Protein AF-A0A8J5BZ68-F1 (afdb_monomer)

Solvent-accessible surface area (backbone atoms only — not comparable to full-atom values): 19228 Å² total; per-residue (Å²): 109,72,68,60,50,54,52,47,53,54,49,51,57,51,48,53,57,45,50,54,50,43,52,52,36,46,51,52,24,53,50,28,48,55,51,28,55,50,43,50,50,53,49,50,51,54,51,52,52,49,53,53,51,51,54,53,48,54,53,50,53,51,54,50,50,54,52,50,51,50,53,52,52,51,52,55,51,49,54,56,47,53,54,50,51,54,50,51,52,53,50,51,51,52,51,53,52,53,50,51,53,50,52,53,52,49,54,53,51,53,50,53,51,52,54,52,51,51,53,50,52,55,50,51,52,50,52,51,54,51,53,51,51,51,50,52,51,50,51,51,61,71,68,45,64,53,69,62,50,49,53,50,49,51,50,50,52,47,54,49,52,66,68,71,63,67,101,72,90,77,63,71,68,58,58,52,50,50,53,51,49,52,51,48,53,55,50,47,55,53,48,53,52,52,52,53,54,49,54,56,54,62,74,66,70,77,80,90,84,85,88,82,92,83,89,87,79,93,79,88,84,92,65,94,78,58,59,71,63,52,54,52,52,52,52,47,53,50,49,53,52,50,50,52,52,51,51,54,52,52,52,50,53,52,51,53,54,52,52,52,51,53,52,53,50,50,54,49,54,55,50,50,53,51,51,50,54,52,50,53,50,50,52,54,52,50,54,53,52,53,53,49,52,53,51,49,53,51,53,50,53,54,51,51,53,51,51,54,54,44,51,52,51,32,51,54,29,48,54,48,23,56,50,30,49,52,53,38,52,53,49,48,52,50,46,53,52,50,50,55,51,52,56,50,56,52,56,66,70,78,107

pLDDT: mean 80.6, std 19.82, range [29.2, 97.94]

Radius of gyration: 71.2 Å; Cα contacts (8 Å, |Δi|>4): 54; chains: 1; bounding box: 168×41×178 Å

Structure (mmCIF, N/CA/C/O backbone):
data_AF-A0A8J5BZ68-F1
#
_entry.id   AF-A0A8J5BZ68-F1
#
loop_
_atom_site.group_PDB
_atom_site.id
_atom_site.type_symbol
_atom_site.label_atom_id
_atom_site.label_alt_id
_atom_site.label_comp_id
_atom_site.label_asym_id
_atom_site.label_entity_id
_atom_site.label_seq_id
_atom_site.pdbx_PDB_ins_code
_atom_site.Cartn_x
_atom_site.Cartn_y
_atom_site.Cartn_z
_atom_site.occupancy
_atom_site.B_iso_or_equiv
_atom_site.auth_seq_id
_atom_site.auth_comp_id
_atom_site.auth_asym_id
_atom_site.auth_atom_id
_atom_site.pdbx_PDB_model_num
ATOM 1 N N . MET A 1 1 ? -52.886 -17.267 83.230 1.00 74.31 1 MET A N 1
ATOM 2 C CA . MET A 1 1 ? -53.414 -17.791 81.949 1.00 74.31 1 MET A CA 1
ATOM 3 C C . MET A 1 1 ? -53.802 -16.680 80.973 1.00 74.31 1 MET A C 1
ATOM 5 O O . MET A 1 1 ? -53.172 -16.612 79.931 1.00 74.31 1 MET A O 1
ATOM 9 N N . ALA A 1 2 ? -54.740 -15.773 81.288 1.00 80.69 2 ALA A N 1
ATOM 10 C CA . ALA A 1 2 ? -55.171 -14.717 80.348 1.00 80.69 2 ALA A CA 1
ATOM 11 C C . ALA A 1 2 ? -54.030 -13.810 79.822 1.00 80.69 2 ALA A C 1
ATOM 13 O O . ALA A 1 2 ? -53.951 -13.557 78.625 1.00 80.69 2 ALA A O 1
ATOM 14 N N . GLU A 1 3 ? -53.093 -13.396 80.683 1.00 82.62 3 GLU A N 1
ATOM 15 C CA . GLU A 1 3 ? -51.934 -12.573 80.281 1.00 82.62 3 GLU A CA 1
ATOM 16 C C . GLU A 1 3 ? -50.950 -13.313 79.357 1.00 82.62 3 GLU A C 1
ATOM 18 O O . GLU A 1 3 ? -50.384 -12.725 78.437 1.00 82.62 3 GLU A O 1
ATOM 23 N N . GLN A 1 4 ? -50.757 -14.620 79.566 1.00 81.50 4 GLN A N 1
ATOM 24 C CA . GLN A 1 4 ? -49.895 -15.450 78.716 1.00 81.50 4 GLN A CA 1
ATOM 25 C C . GLN A 1 4 ? -50.523 -15.693 77.338 1.00 81.50 4 GLN A C 1
ATOM 27 O O . GLN A 1 4 ? -49.801 -15.727 76.343 1.00 81.50 4 GLN A O 1
ATOM 32 N N . VAL A 1 5 ? -51.855 -15.801 77.275 1.00 85.25 5 VAL A N 1
ATOM 33 C CA . VAL A 1 5 ? -52.613 -15.884 76.018 1.00 85.25 5 VAL A CA 1
ATOM 34 C C . VAL A 1 5 ? -52.501 -14.573 75.235 1.00 85.25 5 VAL A C 1
ATOM 36 O O . VAL A 1 5 ? -52.077 -14.605 74.084 1.00 85.25 5 VAL A O 1
ATOM 39 N N . GLN A 1 6 ? -52.736 -13.416 75.867 1.00 87.00 6 GLN A N 1
ATOM 40 C CA . GLN A 1 6 ? -52.554 -12.108 75.214 1.00 87.00 6 GLN A CA 1
ATOM 41 C C . GLN A 1 6 ? -51.108 -11.869 74.752 1.00 87.00 6 GLN A C 1
ATOM 43 O O . GLN A 1 6 ? -50.872 -11.329 73.671 1.00 87.00 6 GLN A O 1
ATOM 48 N N . SER A 1 7 ? -50.116 -12.294 75.544 1.00 88.38 7 SER A N 1
ATOM 49 C CA . SER A 1 7 ? -48.703 -12.215 75.156 1.00 88.38 7 SER A CA 1
ATOM 50 C C . SER A 1 7 ? -48.398 -13.069 73.921 1.00 88.38 7 SER A C 1
ATOM 52 O O . SER A 1 7 ? -47.668 -12.627 73.029 1.00 88.38 7 SER A O 1
ATOM 54 N N . LEU A 1 8 ? -48.970 -14.274 73.839 1.00 88.44 8 LEU A N 1
ATOM 55 C CA . LEU A 1 8 ? -48.839 -15.134 72.667 1.00 88.44 8 LEU A CA 1
ATOM 56 C C . LEU A 1 8 ? -49.502 -14.553 71.425 1.00 88.44 8 LEU A C 1
ATOM 58 O O . LEU A 1 8 ? -48.872 -14.550 70.371 1.00 88.44 8 LEU A O 1
ATOM 62 N N . GLU A 1 9 ? -50.731 -14.055 71.541 1.00 89.25 9 GLU A N 1
ATOM 63 C CA . GLU A 1 9 ? -51.464 -13.431 70.434 1.00 89.25 9 GLU A CA 1
ATOM 64 C C . GLU A 1 9 ? -50.681 -12.248 69.851 1.00 89.25 9 GLU A C 1
ATOM 66 O O . GLU A 1 9 ? -50.485 -12.162 68.638 1.00 89.25 9 GLU A O 1
ATOM 71 N N . LEU A 1 10 ? -50.126 -11.390 70.716 1.00 90.88 10 LEU A N 1
ATOM 72 C CA . LEU A 1 10 ? -49.291 -10.265 70.297 1.00 90.88 10 LEU A CA 1
ATOM 73 C C . LEU A 1 10 ? -48.021 -10.726 69.557 1.00 90.88 10 LEU A C 1
ATOM 75 O O . LEU A 1 10 ? -47.643 -10.134 68.542 1.00 90.88 10 LEU A O 1
ATOM 79 N N . LYS A 1 11 ? -47.347 -11.781 70.039 1.00 91.25 11 LYS A N 1
ATOM 80 C CA . LYS A 1 11 ? -46.144 -12.318 69.378 1.00 91.25 11 LYS A CA 1
ATOM 81 C C . LYS A 1 11 ? -46.456 -13.041 68.072 1.00 91.25 11 LYS A C 1
ATOM 83 O O . LYS A 1 11 ? -45.656 -12.933 67.147 1.00 91.25 11 LYS A O 1
ATOM 88 N N . LEU A 1 12 ? -47.593 -13.730 67.973 1.00 89.00 12 LEU A N 1
ATOM 89 C CA . LEU A 1 12 ? -48.064 -14.356 66.735 1.00 89.00 12 LEU A CA 1
ATOM 90 C C . LEU A 1 12 ? -48.334 -13.302 65.655 1.00 89.00 12 LEU A C 1
ATOM 92 O O . LEU A 1 12 ? -47.779 -13.409 64.564 1.00 89.00 12 LEU A O 1
ATOM 96 N N . ALA A 1 13 ? -49.055 -12.228 65.986 1.00 89.62 13 ALA A N 1
ATOM 97 C CA . ALA A 1 13 ? -49.262 -11.102 65.070 1.00 89.62 13 ALA A CA 1
ATOM 98 C C . ALA A 1 13 ? -47.931 -10.431 64.662 1.00 89.62 13 ALA A C 1
ATOM 100 O O . ALA A 1 13 ? -47.723 -10.044 63.509 1.00 89.62 13 ALA A O 1
ATOM 101 N N . GLY A 1 14 ? -46.985 -10.321 65.602 1.00 89.94 14 GLY A N 1
ATOM 102 C CA . GLY A 1 14 ? -45.625 -9.857 65.321 1.00 89.94 14 GLY A CA 1
ATOM 103 C C . GLY A 1 14 ? -44.852 -10.766 64.355 1.00 89.94 14 GLY A C 1
ATOM 104 O O . GLY A 1 14 ? -44.138 -10.255 63.488 1.00 89.94 14 GLY A O 1
ATOM 105 N N . ALA A 1 15 ? -45.017 -12.085 64.477 1.00 89.25 15 ALA A N 1
ATOM 106 C CA . ALA A 1 15 ? -44.375 -13.082 63.626 1.00 89.25 15 ALA A CA 1
ATOM 107 C C . ALA A 1 15 ? -44.951 -13.101 62.205 1.00 89.25 15 ALA A C 1
ATOM 109 O O . ALA A 1 15 ? -44.184 -13.204 61.250 1.00 89.25 15 ALA A O 1
ATOM 110 N N . GLU A 1 16 ? -46.265 -12.924 62.042 1.00 90.75 16 GLU A N 1
ATOM 111 C CA . GLU A 1 16 ? -46.898 -12.759 60.725 1.00 90.75 16 GLU A CA 1
ATOM 112 C C . GLU A 1 16 ? -46.325 -11.542 59.988 1.00 90.75 16 GLU A C 1
ATOM 114 O O . GLU A 1 16 ? -45.851 -11.656 58.857 1.00 90.75 16 GLU A O 1
ATOM 119 N N . LYS A 1 17 ? -46.223 -10.399 60.678 1.00 92.62 17 LYS A N 1
ATOM 120 C CA . LYS A 1 17 ? -45.623 -9.179 60.119 1.00 92.62 17 LYS A CA 1
ATOM 121 C C . LYS A 1 17 ? -44.150 -9.362 59.739 1.00 92.62 17 LYS A C 1
ATOM 123 O O . LYS A 1 17 ? -43.686 -8.780 58.757 1.00 92.62 17 LYS A O 1
ATOM 128 N N . LEU A 1 18 ? -43.383 -10.117 60.528 1.00 91.31 18 LEU A N 1
ATOM 129 C CA . LEU A 1 18 ? -41.988 -10.428 60.207 1.00 91.31 18 LEU A CA 1
ATOM 130 C C . LEU A 1 18 ? -41.871 -11.389 59.025 1.00 91.31 18 LEU A C 1
ATOM 132 O O . LEU A 1 18 ? -40.992 -11.193 58.193 1.00 91.31 18 LEU A O 1
ATOM 136 N N . ASN A 1 19 ? -42.773 -12.360 58.906 1.00 91.19 19 ASN A N 1
ATOM 137 C CA . ASN A 1 19 ? -42.841 -13.267 57.765 1.00 91.19 19 ASN A CA 1
ATOM 138 C C . ASN A 1 19 ? -43.145 -12.519 56.457 1.00 91.19 19 ASN A C 1
ATOM 140 O O . ASN A 1 19 ? -42.497 -12.769 55.443 1.00 91.19 19 ASN A O 1
ATOM 144 N N . ASP A 1 20 ? -44.062 -11.550 56.480 1.00 92.88 20 ASP A N 1
ATOM 145 C CA . ASP A 1 20 ? -44.349 -10.714 55.309 1.00 92.88 20 ASP A CA 1
ATOM 146 C C . ASP A 1 20 ? -43.138 -9.865 54.902 1.00 92.88 20 ASP A C 1
ATOM 148 O O . ASP A 1 20 ? -42.792 -9.798 53.721 1.00 92.88 20 ASP A O 1
ATOM 152 N N . LYS A 1 21 ? -42.416 -9.292 55.875 1.00 93.88 21 LYS A N 1
ATOM 153 C CA . LYS A 1 21 ? -41.135 -8.615 55.610 1.00 93.88 21 LYS A CA 1
ATOM 154 C C . LYS A 1 21 ? -40.096 -9.563 55.015 1.00 93.88 21 LYS A C 1
ATOM 156 O O . LYS A 1 21 ? -39.381 -9.173 54.098 1.00 93.88 21 LYS A O 1
ATOM 161 N N . LEU A 1 22 ? -40.013 -10.792 55.521 1.00 93.12 22 LEU A N 1
ATOM 162 C CA . LEU A 1 22 ? -39.071 -11.805 55.049 1.00 93.12 22 LEU A CA 1
ATOM 163 C C . LEU A 1 22 ? -39.362 -12.168 53.586 1.00 93.12 22 LEU A C 1
ATOM 165 O O . LEU A 1 22 ? -38.436 -12.216 52.782 1.00 93.12 22 LEU A O 1
ATOM 169 N N . LYS A 1 23 ? -40.640 -12.308 53.206 1.00 93.50 23 LYS A N 1
ATOM 170 C CA . LYS A 1 23 ? -41.055 -12.505 51.806 1.00 93.50 23 LYS A CA 1
ATOM 171 C C . LYS A 1 23 ? -40.661 -11.333 50.907 1.00 93.50 23 LYS A C 1
ATOM 173 O O . LYS A 1 23 ? -40.126 -11.564 49.827 1.00 93.50 23 LYS A O 1
ATOM 178 N N . ILE A 1 24 ? -40.898 -10.094 51.344 1.00 93.94 24 ILE A N 1
ATOM 179 C CA . ILE A 1 24 ? -40.541 -8.893 50.569 1.00 93.94 24 ILE A CA 1
ATOM 180 C C . ILE A 1 24 ? -39.029 -8.849 50.326 1.00 93.94 24 ILE A C 1
ATOM 182 O O . ILE A 1 24 ? -38.596 -8.798 49.179 1.00 93.94 24 ILE A O 1
ATOM 186 N N . VAL A 1 25 ? -38.227 -8.956 51.389 1.00 93.06 25 VAL A N 1
ATOM 187 C CA . VAL A 1 25 ? -36.761 -8.885 51.285 1.00 93.06 25 VAL A CA 1
ATOM 188 C C . VAL A 1 25 ? -36.191 -10.080 50.508 1.00 93.06 25 VAL A C 1
ATOM 190 O O . VAL A 1 25 ? -35.241 -9.919 49.748 1.00 93.06 25 VAL A O 1
ATOM 193 N N . SER A 1 26 ? -36.789 -11.270 50.634 1.00 93.75 26 SER A N 1
ATOM 194 C CA . SER A 1 26 ? -36.420 -12.440 49.827 1.00 93.75 26 SER A CA 1
ATOM 195 C C . SER A 1 26 ? -36.657 -12.202 48.336 1.00 93.75 26 SER A C 1
ATOM 197 O O . SER A 1 26 ? -35.809 -12.557 47.522 1.00 93.75 26 SER A O 1
ATOM 199 N N . ASN A 1 27 ? -37.794 -11.610 47.966 1.00 94.00 27 ASN A N 1
ATOM 200 C CA . ASN A 1 27 ? -38.101 -11.307 46.569 1.00 94.00 27 ASN A CA 1
ATOM 201 C C . ASN A 1 27 ? -37.170 -10.221 46.014 1.00 94.00 27 ASN A C 1
ATOM 203 O O . ASN A 1 27 ? -36.688 -10.360 44.893 1.00 94.00 27 ASN A O 1
ATOM 207 N N . GLU A 1 28 ? -36.877 -9.178 46.798 1.00 93.56 28 GLU A N 1
ATOM 208 C CA . GLU A 1 28 ? -35.906 -8.136 46.431 1.00 93.56 28 GLU A CA 1
ATOM 209 C C . GLU A 1 28 ? -34.508 -8.717 46.184 1.00 93.56 28 GLU A C 1
ATOM 211 O O . GLU A 1 28 ? -33.861 -8.353 45.202 1.00 93.56 28 GLU A O 1
ATOM 216 N N . LEU A 1 29 ? -34.057 -9.638 47.044 1.00 91.69 29 LEU A N 1
ATOM 217 C CA . LEU A 1 29 ? -32.771 -10.318 46.897 1.00 91.69 29 LEU A CA 1
ATOM 218 C C . LEU A 1 29 ? -32.725 -11.158 45.616 1.00 91.69 29 LEU A C 1
ATOM 220 O O . LEU A 1 29 ? -31.821 -10.985 44.805 1.00 91.69 29 LEU A O 1
ATOM 224 N N . VAL A 1 30 ? -33.729 -12.014 45.399 1.00 94.62 30 VAL A N 1
ATOM 225 C CA . VAL A 1 30 ? -33.817 -12.853 44.191 1.00 94.62 30 VAL A CA 1
ATOM 226 C C . VAL A 1 30 ? -33.849 -11.993 42.926 1.00 94.62 30 VAL A C 1
ATOM 228 O O . VAL A 1 30 ? -33.204 -12.325 41.930 1.00 94.62 30 VAL A O 1
ATOM 231 N N . GLN A 1 31 ? -34.570 -10.870 42.958 1.00 94.00 31 GLN A N 1
ATOM 232 C CA . GLN A 1 31 ? -34.626 -9.942 41.837 1.00 94.00 31 GLN A CA 1
ATOM 233 C C . GLN A 1 31 ? -33.251 -9.323 41.553 1.00 94.00 31 GLN A C 1
ATOM 235 O O . GLN A 1 31 ? -32.802 -9.386 40.407 1.00 94.00 31 GLN A O 1
ATOM 240 N N . ALA A 1 32 ? -32.575 -8.778 42.569 1.00 88.56 32 ALA A N 1
ATOM 241 C CA . ALA A 1 32 ? -31.248 -8.178 42.419 1.00 88.56 32 ALA A CA 1
ATOM 242 C C . ALA A 1 32 ? -30.214 -9.199 41.907 1.00 88.56 32 ALA A C 1
ATOM 244 O O . ALA A 1 32 ? -29.488 -8.922 40.952 1.00 88.56 32 ALA A O 1
ATOM 245 N N . ASP A 1 33 ? -30.213 -10.418 42.453 1.00 92.44 33 ASP A N 1
ATOM 246 C CA . ASP A 1 33 ? -29.322 -11.500 42.014 1.00 92.44 33 ASP A CA 1
ATOM 247 C C . ASP A 1 33 ? -29.563 -11.873 40.547 1.00 92.44 33 ASP A C 1
ATOM 249 O O . ASP A 1 33 ? -28.621 -11.999 39.759 1.00 92.44 33 ASP A O 1
ATOM 253 N N . SER A 1 34 ? -30.831 -12.004 40.145 1.00 93.31 34 SER A N 1
ATOM 254 C CA . SER A 1 34 ? -31.185 -12.324 38.759 1.00 93.31 34 SER A CA 1
ATOM 255 C C . SER A 1 34 ? -30.756 -11.227 37.776 1.00 93.31 34 SER A C 1
ATOM 257 O O . SER A 1 34 ? -30.277 -11.526 36.677 1.00 93.31 34 SER A O 1
ATOM 259 N N . GLN A 1 35 ? -30.873 -9.958 38.180 1.00 92.81 35 GLN A N 1
ATOM 260 C CA . GLN A 1 35 ? -30.483 -8.809 37.373 1.00 92.81 35 GLN A CA 1
ATOM 261 C C . GLN A 1 35 ? -28.959 -8.709 37.248 1.00 92.81 35 GLN A C 1
ATOM 263 O O . GLN A 1 35 ? -28.456 -8.521 36.138 1.00 92.81 35 GLN A O 1
ATOM 268 N N . CYS A 1 36 ? -28.229 -8.922 38.344 1.00 91.75 36 CYS A N 1
ATOM 269 C CA . CYS A 1 36 ? -26.771 -8.976 38.353 1.00 91.75 36 CYS A CA 1
ATOM 270 C C . CYS A 1 36 ? -26.241 -10.085 37.428 1.00 91.75 36 CYS A C 1
ATOM 272 O O . CYS A 1 36 ? -25.390 -9.832 36.576 1.00 91.75 36 CYS A O 1
ATOM 274 N N . LEU A 1 37 ? -26.798 -11.300 37.513 1.00 93.31 37 LEU A N 1
ATOM 275 C CA . LEU A 1 37 ? -26.412 -12.421 36.647 1.00 93.31 37 LEU A CA 1
ATOM 276 C C . LEU A 1 37 ? -26.654 -12.135 35.160 1.00 93.31 37 LEU A C 1
ATOM 278 O O . LEU A 1 37 ? -25.844 -12.530 34.318 1.00 93.31 37 LEU A O 1
ATOM 282 N N . ARG A 1 38 ? -27.759 -11.458 34.825 1.00 96.00 38 ARG A N 1
ATOM 283 C CA . ARG A 1 38 ? -28.046 -11.043 33.446 1.00 96.00 38 ARG A CA 1
ATOM 284 C C . ARG A 1 38 ? -26.999 -10.049 32.945 1.00 96.00 38 ARG A C 1
ATOM 286 O O . ARG A 1 38 ? -26.412 -10.290 31.895 1.00 96.00 38 ARG A O 1
ATOM 293 N N . LEU A 1 39 ? -26.735 -8.990 33.710 1.00 93.81 39 LEU A N 1
ATOM 294 C CA . LEU A 1 39 ? -25.773 -7.951 33.335 1.00 93.81 39 LEU A CA 1
ATOM 295 C C . LEU A 1 39 ? -24.348 -8.502 33.211 1.00 93.81 39 LEU A C 1
ATOM 297 O O . LEU A 1 39 ? -23.654 -8.190 32.251 1.00 93.81 39 LEU A O 1
ATOM 301 N N . MET A 1 40 ? -23.925 -9.391 34.117 1.00 91.62 40 MET A N 1
ATOM 302 C CA . MET A 1 40 ? -22.618 -10.050 34.009 1.00 91.62 40 MET A CA 1
ATOM 303 C C . MET A 1 40 ? -22.490 -10.887 32.732 1.00 91.62 40 MET A C 1
ATOM 305 O O . MET A 1 40 ? -21.415 -10.938 32.136 1.00 91.62 40 MET A O 1
ATOM 309 N N . ARG A 1 41 ? -23.572 -11.545 32.295 1.00 94.81 41 ARG A N 1
ATOM 310 C CA . ARG A 1 41 ? -23.578 -12.300 31.036 1.00 94.81 41 ARG A CA 1
ATOM 311 C C . ARG A 1 41 ? -23.463 -11.372 29.830 1.00 94.81 41 ARG A C 1
ATOM 313 O O . ARG A 1 41 ? -22.683 -11.662 28.932 1.00 94.81 41 ARG A O 1
ATOM 320 N N . GLU A 1 42 ? -24.216 -10.275 29.819 1.00 94.56 42 GLU A N 1
ATOM 321 C CA . GLU A 1 42 ? -24.139 -9.267 28.756 1.00 94.56 42 GLU A CA 1
ATOM 322 C C . GLU A 1 42 ? -22.733 -8.667 28.667 1.00 94.56 42 GLU A C 1
ATOM 324 O O . GLU A 1 42 ? -22.142 -8.689 27.592 1.00 94.56 42 GLU A O 1
ATOM 329 N N . LEU A 1 43 ? -22.157 -8.255 29.801 1.00 92.44 43 LEU A N 1
ATOM 330 C CA . LEU A 1 43 ? -20.795 -7.729 29.880 1.00 92.44 43 LEU A CA 1
ATOM 331 C C . LEU A 1 43 ? -19.754 -8.730 29.360 1.00 92.44 43 LEU A C 1
ATOM 333 O O . LEU A 1 43 ? -18.823 -8.360 28.644 1.00 92.44 43 LEU A O 1
ATOM 337 N N . LYS A 1 44 ? -19.895 -10.009 29.724 1.00 94.62 44 LYS A N 1
ATOM 338 C CA . LYS A 1 44 ? -19.003 -11.066 29.242 1.00 94.62 44 LYS A CA 1
ATOM 339 C C . LYS A 1 44 ? -19.088 -11.211 27.722 1.00 94.62 44 LYS A C 1
ATOM 341 O O . LYS A 1 44 ? -18.050 -11.210 27.069 1.00 94.62 44 LYS A O 1
ATOM 346 N N . ASN A 1 45 ? -20.298 -11.286 27.171 1.00 93.56 45 ASN A N 1
ATOM 347 C CA . ASN A 1 45 ? -20.495 -11.421 25.729 1.00 93.56 45 ASN A CA 1
ATOM 348 C C . ASN A 1 45 ? -19.908 -10.223 24.968 1.00 93.56 45 ASN A C 1
ATOM 350 O O . ASN A 1 45 ? -19.187 -10.417 23.995 1.00 93.56 45 ASN A O 1
ATOM 354 N N . THR A 1 46 ? -20.143 -8.992 25.441 1.00 92.19 46 THR A N 1
ATOM 355 C CA . THR A 1 46 ? -19.590 -7.789 24.796 1.00 92.19 46 THR A CA 1
ATOM 356 C C . THR A 1 46 ? -18.063 -7.752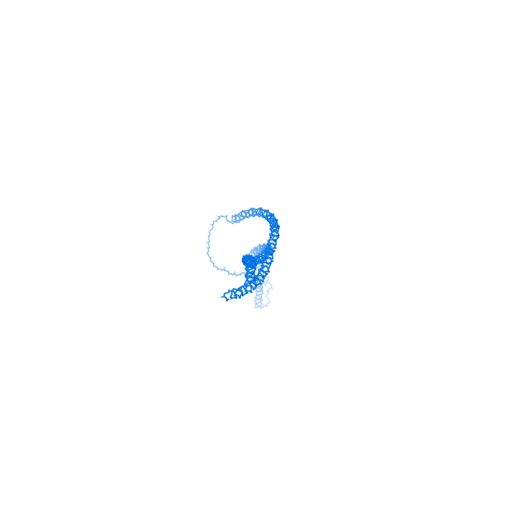 24.857 1.00 92.19 46 THR A C 1
ATOM 358 O O . THR A 1 46 ? -17.424 -7.334 23.897 1.00 92.19 46 THR A O 1
ATOM 361 N N . LYS A 1 47 ? -17.455 -8.223 25.955 1.00 91.31 47 LYS A N 1
ATOM 362 C CA . LYS A 1 47 ? -15.991 -8.336 26.065 1.00 91.31 47 LYS A CA 1
ATOM 363 C C . LYS A 1 47 ? -15.420 -9.379 25.103 1.00 91.31 47 LYS A C 1
ATOM 365 O O . LYS A 1 47 ? -14.390 -9.131 24.487 1.00 91.31 47 LYS A O 1
ATOM 370 N N . GLU A 1 48 ? -16.078 -10.527 24.953 1.00 93.94 48 GLU A N 1
ATOM 371 C CA . GLU A 1 48 ? -15.667 -11.564 23.995 1.00 93.94 48 GLU A CA 1
ATOM 372 C C . GLU A 1 48 ? -15.772 -11.080 22.539 1.00 93.94 48 GLU A C 1
ATOM 374 O O . GLU A 1 48 ? -14.867 -11.329 21.741 1.00 93.94 48 GLU A O 1
ATOM 379 N N . GLU A 1 49 ? -16.837 -10.350 22.194 1.00 92.31 49 GLU A N 1
ATOM 380 C CA . GLU A 1 49 ? -16.995 -9.718 20.876 1.00 92.31 49 GLU A CA 1
ATOM 381 C C . GLU A 1 49 ? -15.892 -8.689 20.598 1.00 92.31 49 GLU A C 1
ATOM 383 O O . GLU A 1 49 ? -15.332 -8.685 19.499 1.00 92.31 49 GLU A O 1
ATOM 388 N N . LEU A 1 50 ? -15.534 -7.875 21.596 1.00 90.12 50 LEU A N 1
ATOM 389 C CA . LEU A 1 50 ? -14.454 -6.895 21.483 1.00 90.12 50 LEU A CA 1
ATOM 390 C C . LEU A 1 50 ? -13.103 -7.575 21.225 1.00 90.12 50 LEU A C 1
ATOM 392 O O . LEU A 1 50 ? -12.440 -7.251 20.245 1.00 90.12 50 LEU A O 1
ATOM 396 N N . ILE A 1 51 ? -12.754 -8.597 22.016 1.00 92.12 51 ILE A N 1
ATOM 397 C CA . ILE A 1 51 ? -11.517 -9.380 21.831 1.00 92.12 51 ILE A CA 1
ATOM 398 C C . ILE A 1 51 ? -11.461 -10.004 20.430 1.00 92.12 51 ILE A C 1
ATOM 400 O O . ILE A 1 51 ? -10.418 -10.005 19.778 1.00 92.12 51 ILE A O 1
ATOM 404 N N . LYS A 1 52 ? -12.585 -10.543 19.941 1.00 93.31 52 LYS A N 1
ATOM 405 C CA . LYS A 1 52 ? -12.655 -11.116 18.592 1.00 93.31 52 LYS A CA 1
ATOM 406 C C . LYS A 1 52 ? -12.428 -10.053 17.514 1.00 93.31 52 LYS A C 1
ATOM 408 O O . LYS A 1 52 ? -11.734 -10.331 16.536 1.00 93.31 52 LYS A O 1
ATOM 413 N N . SER A 1 53 ? -13.017 -8.870 17.679 1.00 88.62 53 SER A N 1
ATOM 414 C CA . SER A 1 53 ? -12.829 -7.742 16.765 1.00 88.62 53 SER A CA 1
ATOM 415 C C . SER A 1 53 ? -11.374 -7.268 16.751 1.00 88.62 53 SER A C 1
ATOM 417 O O . SER A 1 53 ? -10.824 -7.035 15.675 1.00 88.62 53 SER A O 1
ATOM 419 N N . ASP A 1 54 ? -10.726 -7.194 17.915 1.00 88.19 54 ASP A N 1
ATOM 420 C CA . ASP A 1 54 ? -9.308 -6.838 18.033 1.00 88.19 54 ASP A CA 1
ATOM 421 C C . ASP A 1 54 ? -8.400 -7.834 17.314 1.00 88.19 54 ASP A C 1
ATOM 423 O O . ASP A 1 54 ? -7.551 -7.433 16.522 1.00 88.19 54 ASP A O 1
ATOM 427 N N . LEU A 1 55 ? -8.639 -9.136 17.487 1.00 93.50 55 LEU A N 1
ATOM 428 C CA . LEU A 1 55 ? -7.880 -10.164 16.773 1.00 93.50 55 LEU A CA 1
ATOM 429 C C . LEU A 1 55 ? -8.065 -10.062 15.248 1.00 93.50 55 LEU A C 1
ATOM 431 O O . LEU A 1 55 ? -7.127 -10.259 14.478 1.00 93.50 55 LEU A O 1
ATOM 435 N N . GLN A 1 56 ? -9.281 -9.764 14.778 1.00 91.06 56 GLN A N 1
ATOM 436 C CA . GLN A 1 56 ? -9.523 -9.534 13.350 1.00 91.06 56 GLN A CA 1
ATOM 437 C C . GLN A 1 56 ? -8.792 -8.291 12.838 1.00 91.06 56 GLN A C 1
ATOM 439 O O . GLN A 1 56 ? -8.280 -8.314 11.720 1.00 91.06 56 GLN A O 1
ATOM 444 N N . ARG A 1 57 ? -8.718 -7.226 13.642 1.00 84.00 57 ARG A N 1
ATOM 445 C CA . ARG A 1 57 ? -7.949 -6.023 13.317 1.00 84.00 57 ARG A CA 1
ATOM 446 C C . ARG A 1 57 ? -6.457 -6.335 13.192 1.00 84.00 57 ARG A C 1
ATOM 448 O O . ARG A 1 57 ? -5.884 -5.992 12.165 1.00 84.00 57 ARG A O 1
ATOM 455 N N . GLU A 1 58 ? -5.867 -7.045 14.152 1.00 89.44 58 GLU A N 1
ATOM 456 C CA . GLU A 1 58 ? -4.458 -7.472 14.089 1.00 89.44 58 GLU A CA 1
ATOM 457 C C . GLU A 1 58 ? -4.165 -8.310 12.832 1.00 89.44 58 GLU A C 1
ATOM 459 O O . GLU A 1 58 ? -3.161 -8.096 12.154 1.00 89.44 58 GLU A O 1
ATOM 464 N N . ASN A 1 59 ? -5.077 -9.214 12.456 1.00 89.81 59 ASN A N 1
ATOM 465 C CA . ASN A 1 59 ? -4.942 -9.986 11.217 1.00 89.81 59 ASN A CA 1
ATOM 466 C C . ASN A 1 59 ? -4.964 -9.095 9.965 1.00 89.81 59 ASN A C 1
ATOM 468 O O . ASN A 1 59 ? -4.181 -9.313 9.043 1.00 89.81 59 ASN A O 1
ATOM 472 N N . HIS A 1 60 ? -5.850 -8.096 9.909 1.00 87.31 60 HIS A N 1
ATOM 473 C CA . HIS A 1 60 ? -5.868 -7.149 8.793 1.00 87.31 60 HIS A CA 1
ATOM 474 C C . HIS A 1 60 ? -4.599 -6.284 8.757 1.00 87.31 60 HIS A C 1
ATOM 476 O O . HIS A 1 60 ? -4.073 -6.043 7.676 1.00 87.31 60 HIS A O 1
ATOM 482 N N . GLU A 1 61 ? -4.089 -5.843 9.911 1.00 87.31 61 GLU A N 1
ATOM 483 C CA . GLU A 1 61 ? -2.833 -5.085 10.015 1.00 87.31 61 GLU A CA 1
A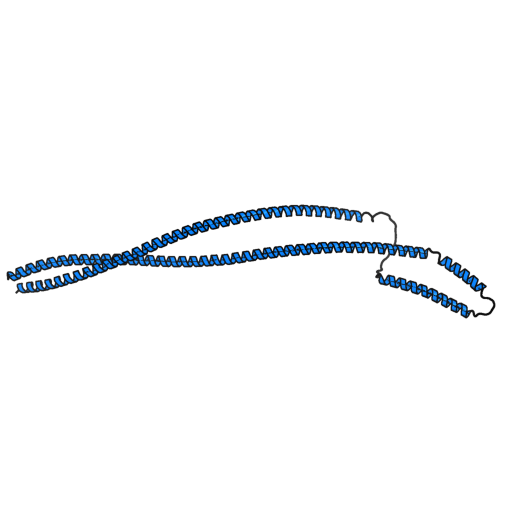TOM 484 C C . GLU A 1 61 ? -1.636 -5.893 9.491 1.00 87.31 61 GLU A C 1
ATOM 486 O O . GLU A 1 61 ? -0.818 -5.352 8.747 1.00 87.31 61 GLU A O 1
ATOM 491 N N . ALA A 1 62 ? -1.571 -7.195 9.790 1.00 90.88 62 ALA A N 1
ATOM 492 C CA . ALA A 1 62 ? -0.544 -8.086 9.250 1.00 90.88 62 ALA A CA 1
ATOM 493 C C . ALA A 1 62 ? -0.597 -8.170 7.713 1.00 90.88 62 ALA A C 1
ATOM 495 O O . ALA A 1 62 ? 0.418 -7.969 7.050 1.00 90.88 62 ALA A O 1
ATOM 496 N N . VAL A 1 63 ? -1.791 -8.373 7.140 1.00 92.94 63 VAL A N 1
ATOM 497 C CA . VAL A 1 63 ? -1.979 -8.409 5.676 1.00 92.94 63 VAL A CA 1
ATOM 498 C C . VAL A 1 63 ? -1.603 -7.072 5.026 1.00 92.94 63 VAL A C 1
ATOM 500 O O . VAL A 1 63 ? -1.015 -7.055 3.947 1.00 92.94 63 VAL A O 1
ATOM 503 N N . ILE A 1 64 ? -1.917 -5.943 5.670 1.00 91.12 64 ILE A N 1
ATOM 504 C CA . ILE A 1 64 ? -1.524 -4.613 5.182 1.00 91.12 64 ILE A CA 1
ATOM 505 C C . ILE A 1 64 ? 0.003 -4.480 5.143 1.00 91.12 64 ILE A C 1
ATOM 507 O O . ILE A 1 64 ? 0.531 -3.977 4.151 1.00 91.12 64 ILE A O 1
ATOM 511 N N . LEU A 1 65 ? 0.710 -4.944 6.180 1.00 92.75 65 LEU A N 1
ATOM 512 C CA . LEU A 1 65 ? 2.175 -4.943 6.191 1.00 92.75 65 LEU A CA 1
ATOM 513 C C . LEU A 1 65 ? 2.755 -5.801 5.060 1.00 92.75 65 LEU A C 1
ATOM 515 O O . LEU A 1 65 ? 3.659 -5.339 4.367 1.00 92.75 65 LEU A O 1
ATOM 519 N N . ASP A 1 66 ? 2.219 -7.005 4.844 1.00 91.88 66 ASP A N 1
ATOM 520 C CA . ASP A 1 66 ? 2.678 -7.904 3.778 1.00 91.88 66 ASP A CA 1
ATOM 521 C C . ASP A 1 66 ? 2.537 -7.250 2.394 1.00 91.88 66 ASP A C 1
ATOM 523 O O . ASP A 1 66 ? 3.491 -7.211 1.613 1.00 91.88 66 ASP A O 1
ATOM 527 N N . LEU A 1 67 ? 1.375 -6.649 2.116 1.00 91.81 67 LEU A N 1
ATOM 528 C CA . LEU A 1 67 ? 1.132 -5.916 0.870 1.00 91.81 67 LEU A CA 1
ATOM 529 C C . LEU A 1 67 ? 2.050 -4.694 0.734 1.00 91.81 67 LEU A C 1
ATOM 531 O O . LEU A 1 67 ? 2.530 -4.391 -0.358 1.00 91.81 67 LEU A O 1
ATOM 535 N N . GLN A 1 68 ? 2.325 -3.984 1.829 1.00 92.75 68 GLN A N 1
ATOM 536 C CA . GLN A 1 68 ? 3.242 -2.848 1.816 1.00 92.75 68 GLN A CA 1
ATOM 537 C C . GLN A 1 68 ? 4.680 -3.283 1.495 1.00 92.75 68 GLN A C 1
ATOM 539 O O . GLN A 1 68 ? 5.371 -2.589 0.746 1.00 92.75 68 GLN A O 1
ATOM 544 N N . CYS A 1 69 ? 5.121 -4.434 2.010 1.00 93.25 69 CYS A N 1
ATOM 545 C CA . CYS A 1 69 ? 6.407 -5.029 1.655 1.00 93.25 69 CYS A CA 1
ATOM 546 C C . CYS A 1 69 ? 6.472 -5.413 0.170 1.00 93.25 69 CYS A C 1
ATOM 548 O O . CYS A 1 69 ? 7.476 -5.126 -0.483 1.00 93.25 69 CYS A O 1
ATOM 550 N N . GLU A 1 70 ? 5.409 -6.005 -0.382 1.00 96.88 70 GLU A N 1
ATOM 551 C CA . GLU A 1 70 ? 5.328 -6.346 -1.808 1.00 96.88 70 GLU A CA 1
ATOM 552 C C . GLU A 1 70 ? 5.403 -5.095 -2.697 1.00 96.88 70 GLU A C 1
ATOM 554 O O . GLU A 1 70 ? 6.201 -5.040 -3.634 1.00 96.88 70 GLU A O 1
ATOM 559 N N . ILE A 1 71 ? 4.654 -4.044 -2.350 1.00 92.38 71 ILE A N 1
ATOM 560 C CA . ILE A 1 71 ? 4.694 -2.754 -3.053 1.00 92.38 71 ILE A CA 1
ATOM 561 C C . ILE A 1 71 ? 6.108 -2.164 -3.045 1.00 92.38 71 ILE A C 1
ATOM 563 O O . ILE A 1 71 ? 6.573 -1.664 -4.070 1.00 92.38 71 ILE A O 1
ATOM 567 N N . GLU A 1 72 ? 6.798 -2.190 -1.904 1.00 95.19 72 GLU A N 1
ATOM 568 C CA . GLU A 1 72 ? 8.145 -1.624 -1.804 1.00 95.19 72 GLU A CA 1
ATOM 569 C C . GLU A 1 72 ? 9.174 -2.450 -2.589 1.00 95.19 72 GLU A C 1
ATOM 571 O O . GLU A 1 72 ? 10.035 -1.878 -3.257 1.00 95.19 72 GLU A O 1
ATOM 576 N N . SER A 1 73 ? 9.034 -3.780 -2.604 1.00 95.56 73 SER A N 1
ATOM 577 C CA . SER A 1 73 ? 9.840 -4.662 -3.457 1.00 95.56 73 SER A CA 1
ATOM 578 C C . SER A 1 73 ? 9.667 -4.317 -4.937 1.00 95.56 73 SER A C 1
ATOM 580 O O . SER A 1 73 ? 10.650 -4.123 -5.652 1.00 95.56 73 SER A O 1
ATOM 582 N N . LEU A 1 74 ? 8.421 -4.160 -5.394 1.00 96.69 74 LEU A N 1
ATOM 583 C CA . LEU A 1 74 ? 8.128 -3.820 -6.787 1.00 96.69 74 LEU A CA 1
ATOM 584 C C . LEU A 1 74 ? 8.656 -2.432 -7.173 1.00 96.69 74 LEU A C 1
ATOM 586 O O . LEU A 1 74 ? 9.181 -2.260 -8.270 1.00 96.69 74 LEU A O 1
ATOM 590 N N . LYS A 1 75 ? 8.589 -1.437 -6.279 1.00 96.69 75 LYS A N 1
ATOM 591 C CA . LYS A 1 75 ? 9.211 -0.121 -6.525 1.00 96.69 75 LYS A CA 1
ATOM 592 C C . LYS A 1 75 ? 10.724 -0.226 -6.720 1.00 96.69 75 LYS A C 1
ATOM 594 O O . LYS A 1 75 ? 11.272 0.430 -7.607 1.00 96.69 75 LYS A O 1
ATOM 599 N N . LEU A 1 76 ? 11.410 -1.035 -5.910 1.00 95.94 76 LEU A N 1
ATOM 600 C CA . LEU A 1 76 ? 12.847 -1.270 -6.071 1.00 95.94 76 LEU A CA 1
ATOM 601 C C . LEU A 1 76 ? 13.161 -1.942 -7.419 1.00 95.94 76 LEU A C 1
ATOM 603 O O . LEU A 1 76 ? 14.124 -1.565 -8.083 1.00 95.94 76 LEU A O 1
ATOM 607 N N . GLU A 1 77 ? 12.330 -2.882 -7.870 1.00 97.88 77 GLU A N 1
ATOM 608 C CA . GLU A 1 77 ? 12.476 -3.502 -9.195 1.00 97.88 77 GLU A CA 1
ATOM 609 C C . GLU A 1 77 ? 12.256 -2.506 -10.343 1.00 97.88 77 GLU A C 1
ATOM 611 O O . GLU A 1 77 ? 13.048 -2.481 -11.289 1.00 97.88 77 GLU A O 1
ATOM 616 N N . ILE A 1 78 ? 11.225 -1.659 -10.247 1.00 95.88 78 ILE A N 1
ATOM 617 C CA . ILE A 1 78 ? 10.937 -0.602 -11.230 1.00 95.88 78 ILE A CA 1
ATOM 618 C C . ILE A 1 78 ? 12.113 0.372 -11.318 1.00 95.88 78 ILE A C 1
ATOM 620 O O . ILE A 1 78 ? 12.640 0.588 -12.406 1.00 95.88 78 ILE A O 1
ATOM 624 N N . THR A 1 79 ? 12.604 0.887 -10.189 1.00 94.38 79 THR A N 1
ATOM 625 C CA . THR A 1 79 ? 13.759 1.805 -10.192 1.00 94.38 79 THR A CA 1
ATOM 626 C C . THR A 1 79 ? 15.028 1.157 -10.756 1.00 94.38 79 THR A C 1
ATOM 628 O O . THR A 1 79 ? 15.789 1.802 -11.479 1.00 94.38 79 THR A O 1
ATOM 631 N N . ALA A 1 80 ? 15.254 -0.138 -10.509 1.00 97.94 80 ALA A N 1
ATOM 632 C CA . ALA A 1 80 ? 16.363 -0.874 -11.116 1.00 97.94 80 ALA A CA 1
ATOM 633 C C . ALA A 1 80 ? 16.191 -1.071 -12.637 1.00 97.94 80 ALA A C 1
ATOM 635 O O . ALA A 1 80 ? 17.176 -1.141 -13.378 1.00 97.94 80 ALA A O 1
ATOM 636 N N . LEU A 1 81 ? 14.957 -1.193 -13.131 1.00 96.69 81 LEU A N 1
ATOM 637 C CA . LEU A 1 81 ? 14.660 -1.223 -14.566 1.00 96.69 81 LEU A CA 1
ATOM 638 C C . LEU A 1 81 ? 14.873 0.148 -15.216 1.00 96.69 81 LEU A C 1
ATOM 640 O O . LEU A 1 81 ? 15.524 0.214 -16.255 1.00 96.69 81 LEU A O 1
ATOM 644 N N . GLU A 1 82 ? 14.409 1.227 -14.588 1.00 94.62 82 GLU A N 1
ATOM 645 C CA . GLU A 1 82 ? 14.614 2.604 -15.060 1.00 94.62 82 GLU A CA 1
ATOM 646 C C . GLU A 1 82 ? 16.105 2.938 -15.195 1.00 94.62 82 GLU A C 1
ATOM 648 O O . GLU A 1 82 ? 16.538 3.450 -16.226 1.00 94.62 82 GLU A O 1
ATOM 653 N N . GLN A 1 83 ? 16.923 2.573 -14.201 1.00 95.94 83 GLN A N 1
ATOM 654 C CA . GLN A 1 83 ? 18.377 2.763 -14.263 1.00 95.94 83 GLN A CA 1
ATOM 655 C C . GLN A 1 83 ? 19.020 2.007 -15.431 1.00 95.94 83 GLN A C 1
ATOM 657 O O . GLN A 1 83 ? 19.875 2.558 -16.122 1.00 95.94 83 GLN A O 1
ATOM 662 N N . ARG A 1 84 ? 18.603 0.756 -15.672 1.00 96.94 84 ARG A N 1
ATOM 663 C CA . ARG A 1 84 ? 19.097 -0.039 -16.808 1.00 96.94 84 ARG A CA 1
ATOM 664 C C . ARG A 1 84 ? 18.689 0.563 -18.145 1.00 96.94 84 ARG A C 1
ATOM 666 O O . ARG A 1 84 ? 19.519 0.629 -19.039 1.00 96.94 84 ARG A O 1
ATOM 673 N N . TYR A 1 85 ? 17.453 1.040 -18.262 1.00 94.25 85 TYR A N 1
ATOM 674 C CA . TYR A 1 85 ? 16.975 1.699 -19.475 1.00 94.25 85 TYR A CA 1
ATOM 675 C C . TYR A 1 85 ? 17.808 2.946 -19.810 1.00 94.25 85 TYR A C 1
ATOM 677 O O . TYR A 1 85 ? 18.245 3.111 -20.947 1.00 94.25 85 TYR A O 1
ATOM 685 N N . VAL A 1 86 ? 18.086 3.793 -18.813 1.00 95.25 86 VAL A N 1
ATOM 686 C CA . VAL A 1 86 ? 18.928 4.988 -18.993 1.00 95.25 86 VAL A CA 1
ATOM 687 C C . VAL A 1 86 ? 20.354 4.610 -19.409 1.00 95.25 86 VAL A C 1
ATOM 689 O O . VAL A 1 86 ? 20.947 5.257 -20.273 1.00 95.25 86 VAL A O 1
ATOM 692 N N . GLU A 1 87 ? 20.913 3.554 -18.818 1.00 96.81 87 GLU A N 1
ATOM 693 C CA . GLU A 1 87 ? 22.243 3.055 -19.176 1.00 96.81 87 GLU A CA 1
ATOM 694 C C . GLU A 1 87 ? 22.285 2.490 -20.607 1.00 96.81 87 GLU A C 1
ATOM 696 O O . GLU A 1 87 ? 23.216 2.788 -21.357 1.00 96.81 87 GLU A O 1
ATOM 701 N N . ASP A 1 88 ? 21.262 1.743 -21.023 1.00 96.12 88 ASP A N 1
ATOM 702 C CA . ASP A 1 88 ? 21.135 1.231 -22.391 1.00 96.12 88 ASP A CA 1
ATOM 703 C C . ASP A 1 88 ? 21.001 2.372 -23.412 1.00 96.12 88 ASP A C 1
ATOM 705 O O . ASP A 1 88 ? 21.632 2.330 -24.472 1.00 96.12 88 ASP A O 1
ATOM 709 N N . GLU A 1 89 ? 20.247 3.431 -23.094 1.00 94.88 89 GLU A N 1
ATOM 710 C CA . GLU A 1 89 ? 20.152 4.634 -23.932 1.00 94.88 89 GLU A CA 1
ATOM 711 C C . GLU A 1 89 ? 21.521 5.326 -24.073 1.00 94.88 89 GLU A C 1
ATOM 713 O O . GLU A 1 89 ? 21.942 5.667 -25.185 1.00 94.88 89 GLU A O 1
ATOM 718 N N . ARG A 1 90 ? 22.272 5.445 -22.968 1.00 95.88 90 ARG A N 1
ATOM 719 C CA . ARG A 1 90 ? 23.642 5.987 -22.953 1.00 95.88 90 ARG A CA 1
ATOM 720 C C . ARG A 1 90 ? 24.588 5.161 -23.828 1.00 95.88 90 ARG A C 1
ATOM 722 O O . ARG A 1 90 ? 25.353 5.726 -24.613 1.00 95.88 90 ARG A O 1
ATOM 729 N N . LEU A 1 91 ? 24.547 3.833 -23.713 1.00 95.19 91 LEU A N 1
ATOM 730 C CA . LEU A 1 91 ? 25.341 2.922 -24.543 1.00 95.19 91 LEU A CA 1
ATOM 731 C C . LEU A 1 91 ? 24.938 3.011 -26.020 1.00 95.19 91 LEU A C 1
ATOM 733 O O . LEU A 1 91 ? 25.809 3.024 -26.892 1.00 95.19 91 LEU A O 1
ATOM 737 N N . GLY A 1 92 ? 23.642 3.139 -26.310 1.00 94.62 92 GLY A N 1
ATOM 738 C CA . GLY A 1 92 ? 23.127 3.361 -27.660 1.00 94.62 92 GLY A CA 1
ATOM 739 C C . GLY A 1 92 ? 23.682 4.637 -28.296 1.00 94.62 92 GLY A C 1
ATOM 740 O O . GLY A 1 92 ? 24.091 4.623 -29.460 1.00 94.62 92 GLY A O 1
ATOM 741 N N . GLN A 1 93 ? 23.779 5.722 -27.525 1.00 95.12 93 GLN A N 1
ATOM 742 C CA . GLN A 1 93 ? 24.384 6.971 -27.984 1.00 95.12 93 GLN A CA 1
ATOM 743 C C . GLN A 1 93 ? 25.887 6.814 -28.266 1.00 95.12 93 GLN A C 1
ATOM 745 O O . GLN A 1 93 ? 26.354 7.227 -29.328 1.00 95.12 93 GLN A O 1
ATOM 750 N N . GLN A 1 94 ? 26.633 6.145 -27.381 1.00 95.75 94 GLN A N 1
ATOM 751 C CA . GLN A 1 94 ? 28.057 5.854 -27.601 1.00 95.75 94 GLN A CA 1
ATOM 752 C C . GLN A 1 94 ? 28.289 4.997 -28.850 1.00 95.75 94 GLN A C 1
ATOM 754 O O . GLN A 1 94 ? 29.205 5.262 -29.628 1.00 95.75 94 GLN A O 1
ATOM 759 N N . LEU A 1 95 ? 27.439 3.993 -29.078 1.00 96.44 95 LEU A N 1
ATOM 760 C CA . LEU A 1 95 ? 27.501 3.153 -30.270 1.00 96.44 95 LEU A CA 1
ATOM 761 C C . LEU A 1 95 ? 27.245 3.964 -31.549 1.00 96.44 95 LEU A C 1
ATOM 763 O O . LEU A 1 95 ? 27.923 3.753 -32.555 1.00 96.44 95 LEU A O 1
ATOM 767 N N . ALA A 1 96 ? 26.288 4.895 -31.520 1.00 95.56 96 ALA A N 1
ATOM 768 C CA . ALA A 1 96 ? 26.017 5.781 -32.647 1.00 95.56 96 ALA A CA 1
ATOM 769 C C . ALA A 1 96 ? 27.213 6.699 -32.953 1.00 95.56 96 ALA A C 1
ATOM 771 O O . ALA A 1 96 ? 27.573 6.860 -34.120 1.00 95.56 96 ALA A O 1
ATOM 772 N N . GLU A 1 97 ? 27.866 7.248 -31.926 1.00 95.62 97 GLU A N 1
ATOM 773 C CA . GLU A 1 97 ? 29.076 8.064 -32.080 1.00 95.62 97 GLU A CA 1
ATOM 774 C C . GLU A 1 97 ? 30.244 7.257 -32.670 1.00 95.62 97 GLU A C 1
ATOM 776 O O . GLU A 1 97 ? 30.859 7.679 -33.649 1.00 95.62 97 GLU A O 1
ATOM 781 N N . GLU A 1 98 ? 30.529 6.064 -32.145 1.00 94.06 98 GLU A N 1
ATOM 782 C CA . GLU A 1 98 ? 31.570 5.185 -32.697 1.00 94.06 98 GLU A CA 1
ATOM 783 C C . GLU A 1 98 ? 31.271 4.770 -34.142 1.00 94.06 98 GLU A C 1
ATOM 785 O O . GLU A 1 98 ? 32.166 4.747 -34.993 1.00 94.06 98 GLU A O 1
ATOM 790 N N . LYS A 1 99 ? 29.998 4.526 -34.470 1.00 96.44 99 LYS A N 1
ATOM 791 C CA . LYS A 1 99 ? 29.583 4.289 -35.854 1.00 96.44 99 LYS A CA 1
ATOM 792 C C . LYS A 1 99 ? 29.914 5.487 -36.749 1.00 96.44 99 LYS A C 1
ATOM 794 O O . LYS A 1 99 ? 30.524 5.308 -37.795 1.00 96.44 99 LYS A O 1
ATOM 799 N N . THR A 1 100 ? 29.601 6.713 -36.325 1.00 95.44 100 THR A N 1
ATOM 800 C CA . THR A 1 100 ? 29.962 7.905 -37.116 1.00 95.44 100 THR A CA 1
ATOM 801 C C . THR A 1 100 ? 31.474 8.064 -37.293 1.00 95.44 100 THR A C 1
ATOM 803 O O . THR A 1 100 ? 31.927 8.322 -38.405 1.00 95.44 100 THR A O 1
ATOM 806 N N . ARG A 1 101 ? 32.275 7.816 -36.247 1.00 96.44 101 ARG A N 1
ATOM 807 C CA . ARG A 1 101 ? 33.748 7.865 -36.323 1.00 96.44 101 ARG A CA 1
ATOM 808 C C . ARG A 1 101 ? 34.312 6.831 -37.294 1.00 96.44 101 ARG A C 1
ATOM 810 O O . ARG A 1 101 ? 35.240 7.116 -38.051 1.00 96.44 101 ARG A O 1
ATOM 817 N N . THR A 1 102 ? 33.770 5.617 -37.262 1.00 93.88 102 THR A N 1
ATOM 818 C CA . THR A 1 102 ? 34.194 4.539 -38.164 1.00 93.88 102 THR A CA 1
ATOM 819 C C . THR A 1 102 ? 33.804 4.830 -39.612 1.00 93.88 102 THR A C 1
ATOM 821 O O . THR A 1 102 ? 34.644 4.650 -40.496 1.00 93.88 102 THR A O 1
ATOM 824 N N . ASP A 1 103 ? 32.607 5.369 -39.855 1.00 94.69 103 ASP A N 1
ATOM 825 C CA . ASP A 1 103 ? 32.162 5.811 -41.181 1.00 94.69 103 ASP A CA 1
ATOM 826 C C . ASP A 1 103 ? 33.061 6.941 -41.735 1.00 94.69 103 ASP A C 1
ATOM 828 O O . ASP A 1 103 ? 33.503 6.882 -42.885 1.00 94.69 103 ASP A O 1
ATOM 832 N N . GLU A 1 104 ? 33.421 7.938 -40.917 1.00 96.19 104 GLU A N 1
ATOM 833 C CA . GLU A 1 104 ? 34.352 9.018 -41.296 1.00 96.19 104 GLU A CA 1
ATOM 834 C C . GLU A 1 104 ? 35.754 8.492 -41.653 1.00 96.19 104 GLU A C 1
ATOM 836 O O . GLU A 1 104 ? 36.356 8.887 -42.663 1.00 96.19 104 GLU A O 1
ATOM 841 N N . CYS A 1 105 ? 36.279 7.565 -40.846 1.00 95.75 105 CYS A N 1
ATOM 842 C CA . CYS A 1 105 ? 37.556 6.903 -41.108 1.00 95.75 105 CYS A CA 1
ATOM 843 C C . CYS A 1 105 ? 37.516 6.122 -42.430 1.00 95.75 105 CYS A C 1
ATOM 845 O O . CYS A 1 105 ? 38.441 6.213 -43.243 1.00 95.75 105 CYS A O 1
ATOM 847 N N . PHE A 1 106 ? 36.417 5.408 -42.688 1.00 94.50 106 PHE A N 1
ATOM 848 C CA . PHE A 1 106 ? 36.220 4.663 -43.925 1.00 94.50 106 PHE A CA 1
ATOM 849 C C . PHE A 1 106 ? 36.234 5.576 -45.157 1.00 94.50 106 PHE A C 1
ATOM 851 O O . PHE A 1 106 ? 36.949 5.290 -46.120 1.00 94.50 106 PHE A O 1
ATOM 858 N N . VAL A 1 107 ? 35.514 6.703 -45.118 1.00 96.81 107 VAL A N 1
ATOM 859 C CA . VAL A 1 107 ? 35.522 7.698 -46.208 1.00 96.81 107 VAL A CA 1
ATOM 860 C C . VAL A 1 107 ? 36.938 8.223 -46.454 1.00 96.81 107 VAL A C 1
ATOM 862 O O . VAL A 1 107 ? 37.379 8.310 -47.602 1.00 96.81 107 VAL A O 1
ATOM 865 N N . THR A 1 108 ? 37.685 8.511 -45.387 1.00 96.06 108 THR A N 1
ATOM 866 C CA . THR A 1 108 ? 39.072 8.991 -45.484 1.00 96.06 108 THR A CA 1
ATOM 867 C C . THR A 1 108 ? 39.978 7.965 -46.168 1.00 96.06 108 THR A C 1
ATOM 869 O O . THR A 1 108 ? 40.716 8.301 -47.098 1.00 96.06 108 THR A O 1
ATOM 872 N N . LEU A 1 109 ? 39.895 6.698 -45.757 1.00 93.81 109 LEU A N 1
ATOM 873 C CA . LEU A 1 109 ? 40.655 5.607 -46.370 1.00 93.81 109 LEU A CA 1
ATOM 874 C C . LEU A 1 109 ? 40.262 5.387 -47.835 1.00 93.81 109 LEU A C 1
ATOM 876 O O . LEU A 1 109 ? 41.127 5.121 -48.670 1.00 93.81 109 LEU A O 1
ATOM 880 N N . GLN A 1 110 ? 38.982 5.541 -48.174 1.00 96.19 110 GLN A N 1
ATOM 881 C CA . GLN A 1 110 ? 38.506 5.432 -49.550 1.00 96.19 110 GLN A CA 1
ATOM 882 C C . GLN A 1 110 ? 39.094 6.532 -50.449 1.00 96.19 110 GLN A C 1
ATOM 884 O O . GLN A 1 110 ? 39.486 6.246 -51.583 1.00 96.19 110 GLN A O 1
ATOM 889 N N . ILE A 1 111 ? 39.192 7.772 -49.953 1.00 95.25 111 ILE A N 1
ATOM 890 C CA . ILE A 1 111 ? 39.835 8.883 -50.675 1.00 95.25 111 ILE A CA 1
ATOM 891 C C . ILE A 1 111 ? 41.314 8.572 -50.911 1.00 95.25 111 ILE A C 1
ATOM 893 O O . ILE A 1 111 ? 41.769 8.606 -52.055 1.00 95.25 111 ILE A O 1
ATOM 897 N N . GLN A 1 112 ? 42.044 8.183 -49.861 1.00 94.69 112 GLN A N 1
ATOM 898 C CA . GLN A 1 112 ? 43.462 7.832 -49.975 1.00 94.69 112 GLN A CA 1
ATOM 899 C C . GLN A 1 112 ? 43.691 6.699 -50.978 1.00 94.69 112 GLN A C 1
ATOM 901 O O . GLN A 1 112 ? 44.631 6.745 -51.768 1.00 94.69 112 GLN A O 1
ATOM 906 N N . LEU A 1 113 ? 42.825 5.686 -50.985 1.00 94.19 113 LEU A N 1
ATOM 907 C CA . LEU A 1 113 ? 42.924 4.573 -51.921 1.00 94.19 113 LEU A CA 1
ATOM 908 C C . LEU A 1 113 ? 42.776 5.037 -53.377 1.00 94.19 113 LEU A C 1
ATOM 910 O O . LEU A 1 113 ? 43.590 4.649 -54.215 1.00 94.19 113 LEU A O 1
ATOM 914 N N . LYS A 1 114 ? 41.807 5.914 -53.669 1.00 96.00 114 LYS A N 1
ATOM 915 C CA . LYS A 1 114 ? 41.641 6.501 -55.010 1.00 96.00 114 LYS A CA 1
ATOM 916 C C . LYS A 1 114 ? 42.856 7.329 -55.427 1.00 96.00 114 LYS A C 1
ATOM 918 O O . LYS A 1 114 ? 43.322 7.200 -56.557 1.00 96.00 114 LYS A O 1
ATOM 923 N N . GLU A 1 115 ? 43.409 8.132 -54.520 1.00 96.19 115 GLU A N 1
ATOM 924 C CA . GLU A 1 115 ? 44.631 8.902 -54.782 1.00 96.19 115 GLU A CA 1
ATOM 925 C C . GLU A 1 115 ? 45.817 7.985 -55.111 1.00 96.19 115 GLU A C 1
ATOM 927 O O . GLU A 1 115 ? 46.538 8.220 -56.081 1.00 96.19 115 GLU A O 1
ATOM 932 N N . LYS A 1 116 ? 46.012 6.903 -54.344 1.00 94.50 116 LYS A N 1
ATOM 933 C CA . LYS A 1 116 ? 47.081 5.927 -54.609 1.00 94.50 116 LYS A CA 1
ATOM 934 C C . LYS A 1 116 ? 46.882 5.202 -55.938 1.00 94.50 116 LYS A C 1
ATOM 936 O O . LYS A 1 116 ? 47.856 5.026 -56.663 1.00 94.50 116 LYS A O 1
ATOM 941 N N . GLN A 1 117 ? 45.651 4.823 -56.279 1.00 95.62 117 GLN A N 1
ATOM 942 C CA . GLN A 1 117 ? 45.331 4.216 -57.575 1.00 95.62 117 GLN A CA 1
ATOM 943 C C . GLN A 1 117 ? 45.642 5.159 -58.741 1.00 95.62 117 GLN A C 1
ATOM 945 O O . GLN A 1 117 ? 46.267 4.740 -59.711 1.00 95.62 117 GLN A O 1
ATOM 950 N N . HIS A 1 118 ? 45.283 6.439 -58.623 1.00 95.50 118 HIS A N 1
ATOM 951 C CA . HIS A 1 118 ? 45.622 7.444 -59.629 1.00 95.50 118 HIS A CA 1
ATOM 952 C C . HIS A 1 118 ? 47.143 7.574 -59.816 1.00 95.50 118 HIS A C 1
ATOM 954 O O . HIS A 1 118 ? 47.630 7.582 -60.943 1.00 95.50 118 HIS A O 1
ATOM 960 N N . VAL A 1 119 ? 47.913 7.615 -58.720 1.00 96.88 119 VAL A N 1
ATOM 961 C CA . VAL A 1 119 ? 49.386 7.658 -58.787 1.00 96.88 119 VAL A CA 1
ATOM 962 C C . VAL A 1 119 ? 49.955 6.426 -59.494 1.00 96.88 119 VAL A C 1
ATOM 964 O O . VAL A 1 119 ? 50.864 6.571 -60.308 1.00 96.88 119 VAL A O 1
ATOM 967 N N . ILE A 1 120 ? 49.426 5.229 -59.216 1.00 94.69 120 ILE A N 1
ATOM 968 C CA . ILE A 1 120 ? 49.845 3.997 -59.902 1.00 94.69 120 ILE A CA 1
ATOM 969 C C . ILE A 1 120 ? 49.597 4.114 -61.409 1.00 94.69 120 ILE A C 1
ATOM 971 O O . ILE A 1 120 ? 50.526 3.881 -62.175 1.00 94.69 120 ILE A O 1
ATOM 975 N N . SER A 1 121 ? 48.408 4.558 -61.828 1.00 96.62 121 SER A N 1
ATOM 976 C CA . SER A 1 121 ? 48.077 4.739 -63.249 1.00 96.62 121 SER A CA 1
ATOM 977 C C . SER A 1 121 ? 49.049 5.694 -63.951 1.00 96.62 121 SER A C 1
ATOM 979 O O . SER A 1 121 ? 49.576 5.364 -65.009 1.00 96.62 121 SER A O 1
ATOM 981 N N . CYS A 1 122 ? 49.355 6.850 -63.348 1.00 95.75 122 CYS A N 1
ATOM 982 C CA . CYS A 1 122 ? 50.328 7.792 -63.913 1.00 95.75 122 CYS A CA 1
ATOM 983 C C . CYS A 1 122 ? 51.721 7.163 -64.084 1.00 95.75 122 CYS A C 1
ATOM 985 O O . CYS A 1 122 ? 52.398 7.407 -65.083 1.00 95.75 122 CYS A O 1
ATOM 987 N N . LEU A 1 123 ? 52.154 6.358 -63.108 1.00 93.62 123 LEU A N 1
ATOM 988 C CA . LEU A 1 123 ? 53.437 5.658 -63.170 1.00 93.62 123 LEU A CA 1
ATOM 989 C C . LEU A 1 123 ? 53.438 4.547 -64.230 1.00 93.62 123 LEU A C 1
ATOM 991 O O . LEU A 1 123 ? 54.469 4.318 -64.857 1.00 93.62 123 LEU A O 1
ATOM 995 N N . GLU A 1 124 ? 52.316 3.860 -64.446 1.00 94.56 124 GLU A N 1
ATOM 996 C CA . GLU A 1 124 ? 52.159 2.856 -65.505 1.00 94.56 124 GLU A CA 1
ATOM 997 C C . GLU A 1 124 ? 52.235 3.485 -66.902 1.00 94.56 124 GLU A C 1
ATOM 999 O O . GLU A 1 124 ? 52.950 2.965 -67.766 1.00 94.56 124 GLU A O 1
ATOM 1004 N N . ASP A 1 125 ? 51.589 4.637 -67.104 1.00 93.50 125 ASP A N 1
ATOM 1005 C CA . ASP A 1 125 ? 51.668 5.410 -68.348 1.00 93.50 125 ASP A CA 1
ATOM 1006 C C . ASP A 1 125 ? 53.107 5.869 -68.626 1.00 93.50 125 ASP A C 1
ATOM 1008 O O . ASP A 1 125 ? 53.633 5.681 -69.728 1.00 93.50 125 ASP A O 1
ATOM 1012 N N . GLU A 1 126 ? 53.793 6.412 -67.613 1.00 94.06 126 GLU A N 1
ATOM 1013 C CA . GLU A 1 126 ? 55.193 6.828 -67.733 1.00 94.06 126 GLU A CA 1
ATOM 1014 C C . GLU A 1 126 ? 56.111 5.636 -68.040 1.00 94.06 126 GLU A C 1
ATOM 1016 O O . GLU A 1 126 ? 56.967 5.718 -68.926 1.00 94.06 126 GLU A O 1
ATOM 1021 N N . ASN A 1 127 ? 55.918 4.500 -67.362 1.00 92.44 127 ASN A N 1
ATOM 1022 C CA . ASN A 1 127 ? 56.693 3.285 -67.613 1.00 92.44 127 ASN A CA 1
ATOM 1023 C C . ASN A 1 127 ? 56.492 2.787 -69.050 1.00 92.44 127 ASN A C 1
ATOM 1025 O O . ASN A 1 127 ? 57.455 2.397 -69.712 1.00 92.44 127 ASN A O 1
ATOM 1029 N N . THR A 1 128 ? 55.260 2.847 -69.554 1.00 95.12 128 THR A N 1
ATOM 1030 C CA . THR A 1 128 ? 54.921 2.469 -70.931 1.00 95.12 128 THR A CA 1
ATOM 1031 C C . THR A 1 128 ? 55.605 3.395 -71.937 1.00 95.12 128 THR A C 1
ATOM 1033 O O . THR A 1 128 ? 56.313 2.913 -72.823 1.00 95.12 128 THR A O 1
ATOM 1036 N N . ALA A 1 129 ? 55.525 4.715 -71.741 1.00 92.62 129 ALA A N 1
ATOM 1037 C CA . ALA A 1 129 ? 56.191 5.698 -72.597 1.00 92.62 129 ALA A CA 1
ATOM 1038 C C . ALA A 1 129 ? 57.724 5.546 -72.594 1.00 92.62 129 ALA A C 1
ATOM 1040 O O . ALA A 1 129 ? 58.388 5.703 -73.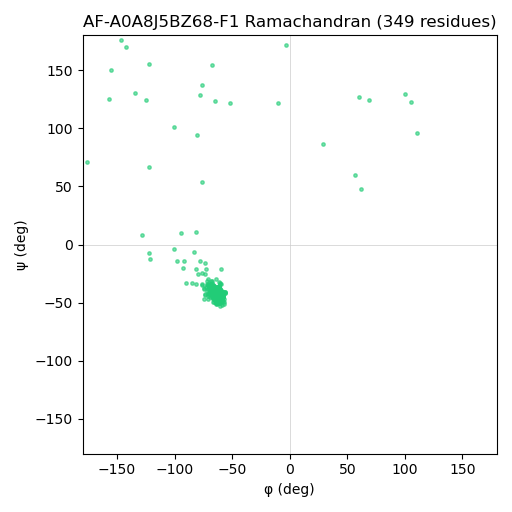625 1.00 92.62 129 ALA A O 1
ATOM 1041 N N . LEU A 1 130 ? 58.313 5.222 -71.439 1.00 89.94 130 LEU A N 1
ATOM 1042 C CA . LEU A 1 130 ? 59.745 4.947 -71.327 1.00 89.94 130 LEU A CA 1
ATOM 1043 C C . LEU A 1 130 ? 60.139 3.678 -72.090 1.00 89.94 130 LEU A C 1
ATOM 1045 O O . LEU A 1 130 ? 61.146 3.696 -72.802 1.00 89.94 130 LEU A O 1
ATOM 1049 N N . ARG A 1 131 ? 59.349 2.601 -71.996 1.00 88.62 131 ARG A N 1
ATOM 1050 C CA . ARG A 1 131 ? 59.574 1.365 -72.766 1.00 88.62 131 ARG A CA 1
ATOM 1051 C C . ARG A 1 131 ? 59.509 1.621 -74.271 1.00 88.62 131 ARG A C 1
ATOM 1053 O O . ARG A 1 131 ? 60.396 1.174 -74.993 1.00 88.62 131 ARG A O 1
ATOM 1060 N N . GLU A 1 132 ? 58.526 2.384 -74.741 1.00 89.94 132 GLU A N 1
ATOM 1061 C CA . GLU A 1 132 ? 58.412 2.767 -76.156 1.00 89.94 132 GLU A CA 1
ATOM 1062 C C . GLU A 1 132 ? 59.616 3.591 -76.623 1.00 89.94 132 GLU A C 1
ATOM 1064 O O . GLU A 1 132 ? 60.214 3.301 -77.660 1.00 89.94 132 GLU A O 1
ATOM 1069 N N . ARG A 1 133 ? 60.044 4.580 -75.827 1.00 89.56 133 ARG A N 1
ATOM 1070 C CA . ARG A 1 133 ? 61.233 5.387 -76.134 1.00 89.56 133 ARG A CA 1
ATOM 1071 C C . ARG A 1 133 ? 62.503 4.540 -76.182 1.00 89.56 133 ARG A C 1
ATOM 1073 O O . ARG A 1 133 ? 63.363 4.791 -77.025 1.00 89.56 133 ARG A O 1
ATOM 1080 N N . MET A 1 134 ? 62.626 3.542 -75.306 1.00 83.88 134 MET A N 1
ATOM 1081 C CA . MET A 1 134 ? 63.728 2.579 -75.353 1.00 83.88 134 MET A CA 1
ATOM 1082 C C . MET A 1 134 ? 63.718 1.761 -76.648 1.00 83.88 134 MET A C 1
ATOM 1084 O O . MET A 1 134 ? 64.778 1.591 -77.249 1.00 83.88 134 MET A O 1
ATOM 1088 N N . ILE A 1 135 ? 62.549 1.289 -77.094 1.00 84.56 135 ILE A N 1
ATOM 1089 C CA . ILE A 1 135 ? 62.405 0.557 -78.362 1.00 84.56 135 ILE A CA 1
ATOM 1090 C C . ILE A 1 135 ? 62.811 1.451 -79.537 1.00 84.56 135 ILE A C 1
ATOM 1092 O O . ILE A 1 135 ? 63.687 1.059 -80.304 1.00 84.56 135 ILE A O 1
ATOM 1096 N N . LEU A 1 136 ? 62.286 2.679 -79.621 1.00 80.44 136 LEU A N 1
ATOM 1097 C CA . LEU A 1 136 ? 62.650 3.642 -80.668 1.00 80.44 136 LEU A CA 1
ATOM 1098 C C . LEU A 1 136 ? 64.153 3.939 -80.678 1.00 80.44 136 LEU A C 1
ATOM 1100 O O . LEU A 1 136 ? 64.776 3.983 -81.736 1.00 80.44 136 LEU A O 1
ATOM 1104 N N . PHE A 1 137 ? 64.770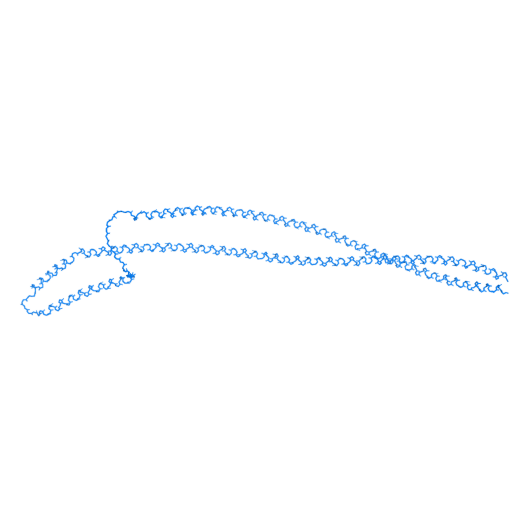 4.121 -79.506 1.00 76.94 137 PHE A N 1
ATOM 1105 C CA . PHE A 1 137 ? 66.214 4.331 -79.416 1.00 76.94 137 PHE A CA 1
ATOM 1106 C C . PHE A 1 137 ? 67.000 3.108 -79.906 1.00 76.94 137 PHE A C 1
ATOM 1108 O O . PHE A 1 137 ? 68.001 3.268 -80.603 1.00 76.94 137 PHE A O 1
ATOM 1115 N N . HIS A 1 138 ? 66.551 1.892 -79.586 1.00 72.56 138 HIS A N 1
ATOM 1116 C CA . HIS A 1 138 ? 67.170 0.661 -80.074 1.00 72.56 138 HIS A CA 1
ATOM 1117 C C . HIS A 1 138 ? 67.007 0.497 -81.594 1.00 72.56 138 HIS A C 1
ATOM 1119 O O . HIS A 1 138 ? 67.967 0.155 -82.283 1.00 72.56 138 HIS A O 1
ATOM 1125 N N . GLU A 1 139 ? 65.834 0.815 -82.142 1.00 74.25 139 GLU A N 1
ATOM 1126 C CA . GLU A 1 139 ? 65.575 0.828 -83.584 1.00 74.25 139 GLU A CA 1
ATOM 1127 C C . GLU A 1 139 ? 66.429 1.875 -84.306 1.00 74.25 139 GLU A C 1
ATOM 1129 O O . GLU A 1 139 ? 67.043 1.562 -85.323 1.00 74.25 139 GLU A O 1
ATOM 1134 N N . HIS A 1 140 ? 66.564 3.086 -83.758 1.00 69.75 140 HIS A N 1
ATOM 1135 C CA . HIS A 1 140 ? 67.460 4.116 -84.288 1.00 69.75 140 HIS A CA 1
ATOM 1136 C C . HIS A 1 140 ? 68.942 3.738 -84.161 1.00 69.75 140 HIS A C 1
ATOM 1138 O O . HIS A 1 140 ? 69.730 4.056 -85.053 1.00 69.75 140 HIS A O 1
ATOM 1144 N N . ALA A 1 141 ? 69.336 3.033 -83.099 1.00 59.97 141 ALA A N 1
ATOM 1145 C CA . ALA A 1 141 ? 70.684 2.489 -82.961 1.00 59.97 141 ALA A CA 1
ATOM 1146 C C . ALA A 1 141 ? 70.966 1.388 -84.002 1.00 59.97 141 ALA A C 1
ATOM 1148 O O . ALA A 1 141 ? 72.068 1.354 -84.545 1.00 59.97 141 ALA A O 1
ATOM 1149 N N . ASN A 1 142 ? 69.969 0.561 -84.339 1.00 56.22 142 ASN A N 1
ATOM 1150 C CA . ASN A 1 142 ? 70.063 -0.482 -85.368 1.00 56.22 142 ASN A CA 1
ATOM 1151 C C . ASN A 1 142 ? 69.919 0.062 -86.809 1.00 56.22 142 ASN A C 1
ATOM 1153 O O . ASN A 1 142 ? 70.427 -0.550 -87.745 1.00 56.22 142 ASN A O 1
ATOM 1157 N N . GLN A 1 143 ? 69.252 1.207 -87.011 1.00 54.19 143 GLN A N 1
ATOM 1158 C CA . GLN A 1 143 ? 69.100 1.886 -88.312 1.00 54.19 143 GLN A CA 1
ATOM 1159 C C . GLN A 1 143 ? 70.190 2.930 -88.592 1.00 54.19 143 GLN A C 1
ATOM 1161 O O . GLN A 1 143 ? 70.344 3.380 -89.730 1.00 54.19 143 GLN A O 1
ATOM 1166 N N . SER A 1 144 ? 70.965 3.326 -87.582 1.00 47.75 144 SER A N 1
ATOM 1167 C CA . SER A 1 144 ? 72.176 4.107 -87.797 1.00 47.75 144 SER A CA 1
ATOM 1168 C C . SER A 1 144 ? 73.182 3.251 -88.574 1.00 47.75 144 SER A C 1
ATOM 1170 O O . SER A 1 144 ? 73.577 2.189 -88.090 1.00 47.75 144 SER A O 1
ATOM 1172 N N . PRO A 1 145 ? 73.677 3.693 -89.746 1.00 48.38 145 PRO A N 1
ATOM 1173 C CA . PRO A 1 145 ? 74.745 3.015 -90.469 1.00 48.38 145 PRO A CA 1
ATOM 1174 C C . PRO A 1 145 ? 76.088 3.294 -89.780 1.00 48.38 145 PRO A C 1
ATOM 1176 O O . PRO A 1 145 ? 77.034 3.787 -90.397 1.00 48.38 145 PRO A O 1
ATOM 1179 N N . ASN A 1 146 ? 76.178 3.020 -88.480 1.00 49.94 146 ASN A N 1
ATOM 1180 C CA . ASN A 1 146 ? 77.434 3.089 -87.757 1.00 49.94 146 ASN A CA 1
ATOM 1181 C C . ASN A 1 146 ? 78.312 1.878 -88.065 1.00 49.94 146 ASN A C 1
ATOM 1183 O O . ASN A 1 146 ? 79.523 2.056 -88.087 1.00 49.94 146 ASN A O 1
ATOM 1187 N N . ASP A 1 147 ? 77.760 0.734 -88.481 1.00 49.72 147 ASP A N 1
ATOM 1188 C CA . ASP A 1 147 ? 78.592 -0.358 -89.006 1.00 49.72 147 ASP A CA 1
ATOM 1189 C C . ASP A 1 147 ? 79.227 -0.001 -90.362 1.00 49.72 147 ASP A C 1
ATOM 1191 O O . ASP A 1 147 ? 80.392 -0.307 -90.600 1.00 49.72 147 ASP A O 1
ATOM 1195 N N . VAL A 1 148 ? 78.544 0.764 -91.227 1.00 52.09 148 VAL A N 1
ATOM 1196 C CA . VAL A 1 148 ? 79.108 1.176 -92.531 1.00 52.09 148 VAL A CA 1
ATOM 1197 C C . VAL A 1 148 ? 80.049 2.383 -92.402 1.00 52.09 148 VAL A C 1
ATOM 1199 O O . VAL A 1 148 ? 81.049 2.461 -93.119 1.00 52.09 148 VAL A O 1
ATOM 1202 N N . LYS A 1 149 ? 79.790 3.327 -91.483 1.00 53.44 149 LYS A N 1
ATOM 1203 C CA . LYS A 1 149 ? 80.712 4.451 -91.220 1.00 53.44 149 LYS A CA 1
ATOM 1204 C C . LYS A 1 149 ? 81.950 4.020 -90.440 1.00 53.44 149 LYS A C 1
ATOM 1206 O O . LYS A 1 149 ? 83.033 4.498 -90.779 1.00 53.44 149 LYS A O 1
ATOM 1211 N N . LEU A 1 150 ? 81.822 3.118 -89.465 1.00 52.66 150 LEU A N 1
ATOM 1212 C CA . LEU A 1 150 ? 82.959 2.599 -88.706 1.00 52.66 150 LEU A CA 1
ATOM 1213 C C . LEU A 1 150 ? 83.872 1.762 -89.605 1.00 52.66 150 LEU A C 1
ATOM 1215 O O . LEU A 1 150 ? 85.080 1.956 -89.574 1.00 52.66 150 LEU A O 1
ATOM 1219 N N . ASP A 1 151 ? 83.319 0.936 -90.493 1.00 51.72 151 ASP A N 1
ATOM 1220 C CA . ASP A 1 151 ? 84.115 0.120 -91.414 1.00 51.72 151 ASP A CA 1
ATOM 1221 C C . ASP A 1 151 ? 84.797 0.956 -92.522 1.00 51.72 151 ASP A C 1
ATOM 1223 O O . ASP A 1 151 ? 85.913 0.660 -92.958 1.00 51.72 151 ASP A O 1
ATOM 1227 N N . LYS A 1 152 ? 84.195 2.084 -92.928 1.00 59.88 152 LYS A N 1
ATOM 1228 C CA . LYS A 1 152 ? 84.819 3.057 -93.848 1.00 59.88 152 LYS A CA 1
ATOM 1229 C C . LYS A 1 152 ? 85.912 3.891 -93.163 1.00 59.88 152 LYS A C 1
ATOM 1231 O O . LYS A 1 152 ? 86.948 4.144 -93.777 1.00 59.88 152 LYS A O 1
ATOM 1236 N N . TYR A 1 153 ? 85.720 4.266 -91.894 1.00 55.75 153 TYR A N 1
ATOM 1237 C CA . TYR A 1 153 ? 86.739 4.933 -91.072 1.00 55.75 153 TYR A CA 1
ATOM 1238 C C . TYR A 1 153 ? 87.903 3.993 -90.733 1.00 55.75 153 TYR A C 1
ATOM 1240 O O . TYR A 1 153 ? 89.058 4.389 -90.864 1.00 55.75 153 TYR A O 1
ATOM 1248 N N . LEU A 1 154 ? 87.626 2.733 -90.383 1.00 60.47 154 LEU A N 1
ATOM 1249 C CA . LEU A 1 154 ? 88.643 1.712 -90.127 1.00 60.47 154 LEU A CA 1
ATOM 1250 C C . LEU A 1 154 ? 89.441 1.381 -91.394 1.00 60.47 154 LEU A C 1
ATOM 1252 O O . LEU A 1 154 ? 90.660 1.255 -91.314 1.00 60.47 154 LEU A O 1
ATOM 1256 N N . ARG A 1 155 ? 88.810 1.340 -92.578 1.00 63.00 155 ARG A N 1
ATOM 1257 C CA . ARG A 1 155 ? 89.527 1.205 -93.862 1.00 63.00 155 ARG A CA 1
ATOM 1258 C C . ARG A 1 155 ? 90.365 2.434 -94.221 1.00 63.00 155 ARG A C 1
ATOM 1260 O O . ARG A 1 155 ? 91.458 2.270 -94.755 1.00 63.00 155 ARG A O 1
ATOM 1267 N N . TYR A 1 156 ? 89.903 3.648 -93.915 1.00 66.31 156 TYR A N 1
ATOM 1268 C CA . TYR A 1 156 ? 90.677 4.882 -94.112 1.00 66.31 156 TYR A CA 1
ATOM 1269 C C . TYR A 1 156 ? 91.906 4.939 -93.191 1.00 66.31 156 TYR A C 1
ATOM 1271 O O . TYR A 1 156 ? 93.016 5.165 -93.667 1.00 66.31 156 TYR A O 1
ATOM 1279 N N . TYR A 1 157 ? 91.739 4.635 -91.900 1.00 56.81 157 TYR A N 1
ATOM 1280 C CA . TYR A 1 157 ? 92.847 4.577 -90.941 1.00 56.81 157 TYR A CA 1
ATOM 1281 C C . TYR A 1 157 ? 93.795 3.402 -91.195 1.00 56.81 157 TYR A C 1
ATOM 1283 O O . TYR A 1 157 ? 95.002 3.571 -91.054 1.00 56.81 157 TYR A O 1
ATOM 1291 N N . SER A 1 158 ? 93.289 2.246 -91.638 1.00 61.41 158 SER A N 1
ATOM 1292 C CA . SER A 1 158 ? 94.123 1.131 -92.100 1.00 61.41 158 SER A CA 1
ATOM 1293 C C . SER A 1 158 ? 94.971 1.552 -93.302 1.00 61.41 158 SER A C 1
ATOM 1295 O O . SER A 1 158 ? 96.180 1.370 -93.264 1.00 61.41 158 SER A O 1
ATOM 1297 N N . LYS A 1 159 ? 94.387 2.218 -94.308 1.00 62.22 159 LYS A N 1
ATOM 1298 C CA . LYS A 1 159 ? 95.110 2.697 -95.498 1.00 62.22 159 LYS A CA 1
ATOM 1299 C C . LYS A 1 159 ? 96.162 3.763 -95.169 1.00 62.22 159 LYS A C 1
ATOM 1301 O O . LYS A 1 159 ? 97.240 3.740 -95.751 1.00 62.22 159 LYS A O 1
ATOM 1306 N N . ILE A 1 160 ? 95.875 4.652 -94.217 1.00 58.16 160 ILE A N 1
ATOM 1307 C CA . ILE A 1 160 ? 96.822 5.660 -93.718 1.00 58.16 160 ILE A CA 1
ATOM 1308 C C . ILE A 1 160 ? 97.952 5.014 -92.901 1.00 58.16 160 ILE A C 1
ATOM 1310 O O . ILE A 1 160 ? 99.111 5.367 -93.088 1.00 58.16 160 ILE A O 1
ATOM 1314 N N . MET A 1 161 ? 97.653 4.026 -92.055 1.00 52.59 161 MET A N 1
ATOM 1315 C CA . MET A 1 161 ? 98.663 3.287 -91.284 1.00 52.59 161 MET A CA 1
ATOM 1316 C C . MET A 1 161 ? 99.579 2.441 -92.179 1.00 52.59 161 MET A C 1
ATOM 1318 O O . MET A 1 161 ? 100.781 2.412 -91.945 1.00 52.59 161 MET A O 1
ATOM 1322 N N . THR A 1 162 ? 99.054 1.815 -93.240 1.00 56.25 162 THR A N 1
ATOM 1323 C CA . THR A 1 162 ? 99.866 1.058 -94.214 1.00 56.25 162 THR A CA 1
ATOM 1324 C C . THR A 1 162 ? 100.703 1.970 -95.124 1.00 56.25 162 THR A C 1
ATOM 1326 O O . THR A 1 162 ? 101.698 1.525 -95.683 1.00 56.25 162 THR A O 1
ATOM 1329 N N . GLN A 1 163 ? 100.331 3.249 -95.273 1.00 54.22 163 GLN A N 1
ATOM 1330 C CA . GLN A 1 163 ? 101.091 4.240 -96.051 1.00 54.22 163 GLN A CA 1
ATOM 1331 C C . GLN A 1 163 ? 102.100 5.048 -95.211 1.00 54.22 163 GLN A C 1
ATOM 1333 O O . GLN A 1 163 ? 103.038 5.593 -95.786 1.00 54.22 163 GLN A O 1
ATOM 1338 N N . MET A 1 164 ? 101.942 5.118 -93.880 1.00 47.69 164 MET A N 1
ATOM 1339 C CA . MET A 1 164 ? 102.819 5.890 -92.977 1.00 47.69 164 MET A CA 1
ATOM 1340 C C . MET A 1 164 ? 103.873 5.065 -92.214 1.00 47.69 164 MET A C 1
ATOM 1342 O O . MET A 1 164 ? 104.696 5.662 -91.530 1.00 47.69 164 MET A O 1
ATOM 1346 N N . LEU A 1 165 ? 103.898 3.733 -92.333 1.00 48.84 165 LEU A N 1
ATOM 1347 C CA . LEU A 1 165 ? 104.937 2.850 -91.768 1.00 48.84 165 LEU A CA 1
ATOM 1348 C C . LEU A 1 165 ? 105.585 2.036 -92.918 1.00 48.84 165 LEU A C 1
ATOM 1350 O O . LEU A 1 165 ? 105.152 0.923 -93.192 1.00 48.84 165 LEU A O 1
ATOM 1354 N N . LEU A 1 166 ? 106.311 2.688 -93.845 1.00 58.28 166 LEU A N 1
ATOM 1355 C CA . LEU A 1 166 ? 107.774 2.957 -93.886 1.00 58.28 166 LEU A CA 1
ATOM 1356 C C . LEU A 1 166 ? 108.629 1.692 -94.112 1.00 58.28 166 LEU A C 1
ATOM 1358 O O . LEU A 1 166 ? 108.564 0.794 -93.280 1.00 58.28 166 LEU A O 1
ATOM 1362 N N . PRO A 1 167 ? 109.519 1.604 -95.128 1.00 47.31 167 PRO A N 1
ATOM 1363 C CA . PRO A 1 167 ? 110.581 0.612 -95.071 1.00 47.31 167 PRO A CA 1
ATOM 1364 C C . PRO A 1 167 ? 111.695 1.168 -94.180 1.00 47.31 167 PRO A C 1
ATOM 1366 O O . PRO A 1 167 ? 112.543 1.944 -94.617 1.00 47.31 167 PRO A O 1
ATOM 1369 N N . GLY A 1 168 ? 111.628 0.802 -92.905 1.00 41.16 168 GLY A N 1
ATOM 1370 C CA . GLY A 1 168 ? 112.629 1.104 -91.891 1.00 41.16 168 GLY A CA 1
ATOM 1371 C C . GLY A 1 168 ? 112.258 0.448 -90.564 1.00 41.16 168 GLY A C 1
ATOM 1372 O O . GLY A 1 168 ? 111.802 1.134 -89.659 1.00 41.16 168 GLY A O 1
ATOM 1373 N N . ASP A 1 169 ? 112.382 -0.881 -90.520 1.00 50.69 169 ASP A N 1
ATOM 1374 C CA . ASP A 1 169 ? 112.483 -1.767 -89.352 1.00 50.69 169 ASP A CA 1
ATOM 1375 C C . ASP A 1 169 ? 111.793 -1.321 -88.047 1.00 50.69 169 ASP A C 1
ATOM 1377 O O . ASP A 1 169 ? 112.431 -0.806 -87.130 1.00 50.69 169 ASP A O 1
ATOM 1381 N N . LEU A 1 170 ? 110.503 -1.645 -87.902 1.00 46.00 170 LEU A N 1
ATOM 1382 C CA . LEU A 1 170 ? 109.902 -1.881 -86.587 1.00 46.00 170 LEU A CA 1
ATOM 1383 C C . LEU A 1 170 ? 109.040 -3.153 -86.604 1.00 46.00 170 LEU A C 1
ATOM 1385 O O . LEU A 1 170 ? 108.199 -3.357 -87.474 1.00 46.00 170 LEU A O 1
ATOM 1389 N N . ASP A 1 171 ? 109.303 -3.989 -85.605 1.00 50.31 171 ASP A N 1
ATOM 1390 C CA . ASP A 1 171 ? 108.876 -5.373 -85.399 1.00 50.31 171 ASP A CA 1
ATOM 1391 C C . ASP A 1 171 ? 107.352 -5.606 -85.522 1.00 50.31 171 ASP A C 1
ATOM 1393 O O . ASP A 1 171 ? 106.537 -5.037 -84.786 1.00 50.31 171 ASP A O 1
ATOM 1397 N N . GLU A 1 172 ? 106.968 -6.497 -86.439 1.00 48.84 172 GLU A N 1
ATOM 1398 C CA . GLU A 1 172 ? 105.587 -6.889 -86.754 1.00 48.84 172 GLU A CA 1
ATOM 1399 C C . GLU A 1 172 ? 104.848 -7.485 -85.533 1.00 48.84 172 GLU A C 1
ATOM 1401 O O . GLU A 1 172 ? 103.617 -7.404 -85.425 1.00 48.84 172 GLU A O 1
ATOM 1406 N N . ALA A 1 173 ? 105.595 -7.975 -84.535 1.00 53.75 173 ALA A N 1
ATOM 1407 C CA . ALA A 1 173 ? 105.057 -8.424 -83.252 1.00 53.75 173 ALA A CA 1
ATOM 1408 C C . ALA A 1 173 ? 104.477 -7.278 -82.389 1.00 53.75 173 ALA A C 1
ATOM 1410 O O . ALA A 1 173 ? 103.484 -7.473 -81.676 1.00 53.75 173 ALA A O 1
ATOM 1411 N N . LEU A 1 174 ? 105.038 -6.064 -82.466 1.00 51.75 174 LEU A N 1
ATOM 1412 C CA . LEU A 1 174 ? 104.614 -4.919 -81.649 1.00 51.75 174 LEU A CA 1
ATOM 1413 C C . LEU A 1 174 ? 103.303 -4.299 -82.166 1.00 51.75 174 LEU A C 1
ATOM 1415 O O . LEU A 1 174 ? 102.443 -3.879 -81.383 1.00 51.75 174 LEU A O 1
ATOM 1419 N N . VAL A 1 175 ? 103.106 -4.313 -83.488 1.00 53.66 175 VAL A N 1
ATOM 1420 C CA . VAL A 1 175 ? 101.886 -3.824 -84.152 1.00 53.66 175 VAL A CA 1
ATOM 1421 C C . VAL A 1 175 ? 100.708 -4.773 -83.907 1.00 53.66 175 VAL A C 1
ATOM 1423 O O . VAL A 1 175 ? 99.609 -4.317 -83.599 1.00 53.66 175 VAL A O 1
ATOM 1426 N N . GLN A 1 176 ? 100.914 -6.096 -83.929 1.00 53.56 176 GLN A N 1
ATOM 14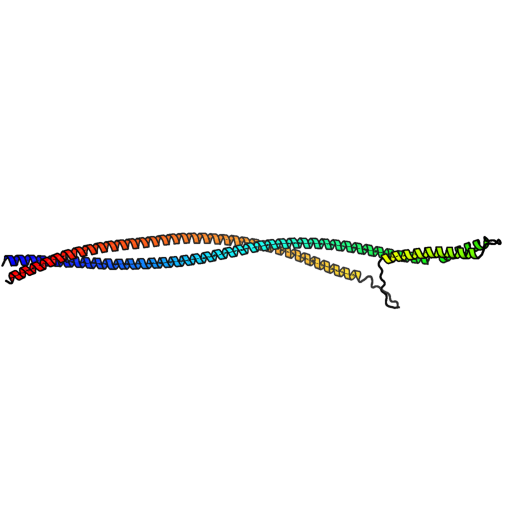27 C CA . GLN A 1 176 ? 99.849 -7.048 -83.572 1.00 53.56 176 GLN A CA 1
ATOM 1428 C C . GLN A 1 176 ? 99.484 -7.015 -82.078 1.00 53.56 176 GLN A C 1
ATOM 1430 O O . GLN A 1 176 ? 98.309 -7.169 -81.728 1.00 53.56 176 GLN A O 1
ATOM 1435 N N . SER A 1 177 ? 100.461 -6.798 -81.190 1.00 53.56 177 SER A N 1
ATOM 1436 C CA . SER A 1 177 ? 100.234 -6.687 -79.741 1.00 53.56 177 SER A CA 1
ATOM 1437 C C . SER A 1 177 ? 99.417 -5.441 -79.381 1.00 53.56 177 SER A C 1
ATOM 1439 O O . SER A 1 177 ? 98.419 -5.527 -78.660 1.00 53.56 177 SER A O 1
ATOM 1441 N N . THR A 1 178 ? 99.758 -4.291 -79.967 1.00 51.69 178 THR A N 1
ATOM 1442 C CA . THR A 1 178 ? 99.010 -3.038 -79.777 1.00 51.69 178 THR A CA 1
ATOM 1443 C C . THR A 1 178 ? 97.604 -3.112 -80.377 1.00 51.69 178 THR A C 1
ATOM 1445 O O . THR A 1 178 ? 96.653 -2.649 -79.746 1.00 51.69 178 THR A O 1
ATOM 1448 N N . TRP A 1 179 ? 97.412 -3.798 -81.511 1.00 51.78 179 TRP A N 1
ATOM 1449 C CA . TRP A 1 179 ? 96.077 -4.022 -82.084 1.00 51.78 179 TRP A CA 1
ATOM 1450 C C . TRP A 1 179 ? 95.202 -4.958 -81.234 1.00 51.78 179 TRP A C 1
ATOM 1452 O O . TRP A 1 179 ? 94.002 -4.716 -81.089 1.00 51.78 179 TRP A O 1
ATOM 1462 N N . LYS A 1 180 ? 95.787 -5.989 -80.602 1.00 53.94 180 LYS A N 1
ATOM 1463 C CA . LYS A 1 180 ? 95.095 -6.821 -79.597 1.00 53.94 180 LYS A CA 1
ATOM 1464 C C . LYS A 1 180 ? 94.718 -6.020 -78.351 1.00 53.94 180 LYS A C 1
ATOM 1466 O O . LYS A 1 180 ? 93.622 -6.212 -77.833 1.00 53.94 180 LYS A O 1
ATOM 1471 N N . HIS A 1 181 ? 95.580 -5.109 -77.897 1.00 52.09 181 HIS A N 1
ATOM 1472 C CA . HIS A 1 181 ? 95.306 -4.261 -76.735 1.00 52.09 181 HIS A CA 1
ATOM 1473 C C . HIS A 1 181 ? 94.187 -3.249 -77.016 1.00 52.09 181 HIS A C 1
ATOM 1475 O O . HIS A 1 181 ? 93.265 -3.122 -76.218 1.00 52.09 181 HIS A O 1
ATOM 1481 N N . VAL A 1 182 ? 94.188 -2.605 -78.187 1.00 49.72 182 VAL A N 1
ATOM 1482 C CA . VAL A 1 182 ? 93.123 -1.671 -78.594 1.00 49.72 182 VAL A CA 1
ATOM 1483 C C . VAL A 1 182 ? 91.792 -2.401 -78.815 1.00 49.72 182 VAL A C 1
ATOM 1485 O O . VAL A 1 182 ? 90.760 -1.927 -78.344 1.00 49.72 182 VAL A O 1
ATOM 1488 N N . ARG A 1 183 ? 91.793 -3.599 -79.425 1.00 52.75 183 ARG A N 1
ATOM 1489 C CA . ARG A 1 183 ? 90.588 -4.453 -79.492 1.00 52.75 183 ARG A CA 1
ATOM 1490 C C . ARG A 1 183 ? 90.096 -4.872 -78.107 1.00 52.75 183 ARG A C 1
ATOM 1492 O O . ARG A 1 183 ? 88.892 -4.863 -77.878 1.00 52.75 183 ARG A O 1
ATOM 1499 N N . GLY A 1 184 ? 91.005 -5.210 -77.194 1.00 52.59 184 GLY A N 1
ATOM 1500 C CA . GLY A 1 184 ? 90.680 -5.558 -75.810 1.00 52.59 184 GLY A CA 1
ATOM 1501 C C . GLY A 1 184 ? 90.067 -4.391 -75.035 1.00 52.59 184 GLY A C 1
ATOM 1502 O O . GLY A 1 184 ? 89.071 -4.578 -74.348 1.00 52.59 184 GLY A O 1
ATOM 1503 N N . VAL A 1 185 ? 90.593 -3.175 -75.199 1.00 50.81 185 VAL A N 1
ATOM 1504 C CA . VAL A 1 185 ? 90.077 -1.965 -74.538 1.00 50.81 185 VAL A CA 1
ATOM 1505 C C . VAL A 1 185 ? 88.700 -1.570 -75.083 1.00 50.81 185 VAL A C 1
ATOM 1507 O O . VAL A 1 185 ? 87.813 -1.257 -74.295 1.00 50.81 185 VAL A O 1
ATOM 1510 N N . VAL A 1 186 ? 88.476 -1.662 -76.399 1.00 52.88 186 VAL A N 1
ATOM 1511 C CA . VAL A 1 186 ? 87.163 -1.384 -77.017 1.00 52.88 186 VAL A CA 1
ATOM 1512 C C . VAL A 1 186 ? 86.129 -2.473 -76.681 1.00 52.88 186 VAL A C 1
ATOM 1514 O O . VAL A 1 186 ? 84.961 -2.168 -76.448 1.00 52.88 186 VAL A O 1
ATOM 1517 N N . ALA A 1 187 ? 86.545 -3.740 -76.576 1.00 51.41 187 ALA A N 1
ATOM 1518 C CA . ALA A 1 187 ? 85.678 -4.821 -76.104 1.00 51.41 187 ALA A CA 1
ATOM 1519 C C . ALA A 1 187 ? 85.347 -4.686 -74.604 1.00 51.41 187 ALA A C 1
ATOM 1521 O O . ALA A 1 187 ? 84.210 -4.934 -74.205 1.00 51.41 187 ALA A O 1
ATOM 1522 N N . CYS A 1 188 ? 86.297 -4.233 -73.778 1.00 46.34 188 CYS A N 1
ATOM 1523 C CA . CYS A 1 188 ? 86.078 -3.973 -72.354 1.00 46.34 188 CYS A CA 1
ATOM 1524 C C . CYS A 1 188 ? 85.101 -2.815 -72.113 1.00 46.34 188 CYS A C 1
ATOM 1526 O O . CYS A 1 188 ? 84.234 -2.935 -71.250 1.00 46.34 188 CYS A O 1
ATOM 1528 N N . THR A 1 189 ? 85.173 -1.719 -72.873 1.00 51.00 189 THR A N 1
ATOM 1529 C CA . THR A 1 189 ? 84.225 -0.601 -72.710 1.00 51.00 189 THR A CA 1
ATOM 1530 C C . THR A 1 189 ? 82.812 -0.959 -73.181 1.00 51.00 189 THR A C 1
ATOM 1532 O O . THR A 1 189 ? 81.842 -0.572 -72.528 1.00 51.00 189 THR A O 1
ATOM 1535 N N . ALA A 1 190 ? 82.673 -1.779 -74.230 1.00 51.03 190 ALA A N 1
ATOM 1536 C CA . ALA A 1 190 ? 81.382 -2.327 -74.658 1.00 51.03 190 ALA A CA 1
ATOM 1537 C C . ALA A 1 190 ? 80.798 -3.335 -73.644 1.00 51.03 190 ALA A C 1
ATOM 1539 O O . ALA A 1 190 ? 79.600 -3.306 -73.354 1.00 51.03 190 ALA A O 1
ATOM 1540 N N . TYR A 1 191 ? 81.643 -4.179 -73.038 1.00 53.78 191 TYR A N 1
ATOM 1541 C CA . TYR A 1 191 ? 81.234 -5.119 -71.991 1.00 53.78 191 TYR A CA 1
ATOM 1542 C C . TYR A 1 191 ? 80.757 -4.387 -70.728 1.00 53.78 191 TYR A C 1
ATOM 1544 O O . TYR A 1 191 ? 79.669 -4.680 -70.233 1.00 53.78 191 TYR A O 1
ATOM 1552 N N . TYR A 1 192 ? 81.485 -3.368 -70.255 1.00 48.66 192 TYR A N 1
ATOM 1553 C CA . TYR A 1 192 ? 81.070 -2.559 -69.100 1.00 48.66 192 TYR A CA 1
ATOM 1554 C C . TYR A 1 192 ? 79.760 -1.793 -69.346 1.00 48.66 192 TYR A C 1
ATOM 1556 O O . TYR A 1 192 ? 78.918 -1.737 -68.451 1.00 48.66 192 TYR A O 1
ATOM 1564 N N . ALA A 1 193 ? 79.529 -1.279 -70.559 1.00 52.09 193 ALA A N 1
ATOM 1565 C CA . ALA A 1 193 ? 78.250 -0.664 -70.921 1.00 52.09 193 ALA A CA 1
ATOM 1566 C C . ALA A 1 193 ? 77.085 -1.678 -70.894 1.00 52.09 193 ALA A C 1
ATOM 1568 O O . ALA A 1 193 ? 76.010 -1.366 -70.379 1.00 52.09 193 ALA A O 1
ATO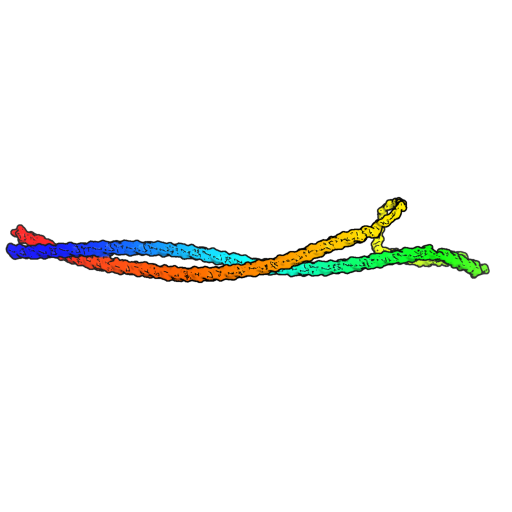M 1569 N N . SER A 1 194 ? 77.312 -2.915 -71.356 1.00 51.66 194 SER A N 1
ATOM 1570 C CA . SER A 1 194 ? 76.306 -3.989 -71.317 1.00 51.66 194 SER A CA 1
ATOM 1571 C C . SER A 1 194 ? 76.010 -4.498 -69.895 1.00 51.66 194 SER A C 1
ATOM 1573 O O . SER A 1 194 ? 74.857 -4.766 -69.557 1.00 51.66 194 SER A O 1
ATOM 1575 N N . VAL A 1 195 ? 77.022 -4.557 -69.020 1.00 53.28 195 VAL A N 1
ATOM 1576 C CA . VAL A 1 195 ? 76.877 -4.980 -67.616 1.00 53.28 195 VAL A CA 1
ATOM 1577 C C . VAL A 1 195 ? 76.171 -3.907 -66.781 1.00 53.28 195 VAL A C 1
ATOM 1579 O O . VAL A 1 195 ? 75.342 -4.250 -65.934 1.00 53.28 195 VAL A O 1
ATOM 1582 N N . CYS A 1 196 ? 76.424 -2.622 -67.052 1.00 49.47 196 CYS A N 1
ATOM 1583 C CA . CYS A 1 196 ? 75.687 -1.511 -66.444 1.00 49.47 196 CYS A CA 1
ATOM 1584 C C . CYS A 1 196 ? 74.217 -1.479 -66.897 1.00 49.47 196 CYS A C 1
ATOM 1586 O O . CYS A 1 196 ? 73.334 -1.311 -66.057 1.00 49.47 196 CYS A O 1
ATOM 1588 N N . ALA A 1 197 ? 73.931 -1.735 -68.180 1.00 50.97 197 ALA A N 1
ATOM 1589 C CA . ALA A 1 197 ? 72.558 -1.863 -68.680 1.00 50.97 197 ALA A CA 1
ATOM 1590 C C . ALA A 1 197 ? 71.819 -3.063 -68.051 1.00 50.97 197 ALA A C 1
ATOM 1592 O O . ALA A 1 197 ? 70.665 -2.937 -67.640 1.00 50.97 197 ALA A O 1
ATOM 1593 N N . MET A 1 198 ? 72.501 -4.203 -67.869 1.00 48.69 198 MET A N 1
ATOM 1594 C CA . MET A 1 198 ? 71.929 -5.368 -67.183 1.00 48.69 198 MET A CA 1
ATOM 1595 C C . MET A 1 198 ? 71.713 -5.154 -65.676 1.00 48.69 198 MET A C 1
ATOM 1597 O O . MET A 1 198 ? 70.734 -5.664 -65.134 1.00 48.69 198 MET A O 1
ATOM 1601 N N . HIS A 1 199 ? 72.562 -4.391 -64.977 1.00 49.62 199 HIS A N 1
ATOM 1602 C CA . HIS A 1 199 ? 72.358 -4.086 -63.550 1.00 49.62 199 HIS A CA 1
ATOM 1603 C C . HIS A 1 199 ? 71.176 -3.139 -63.300 1.00 49.62 199 HIS A C 1
ATOM 1605 O O . HIS A 1 199 ? 70.472 -3.296 -62.301 1.00 49.62 199 HIS A O 1
ATOM 1611 N N . VAL A 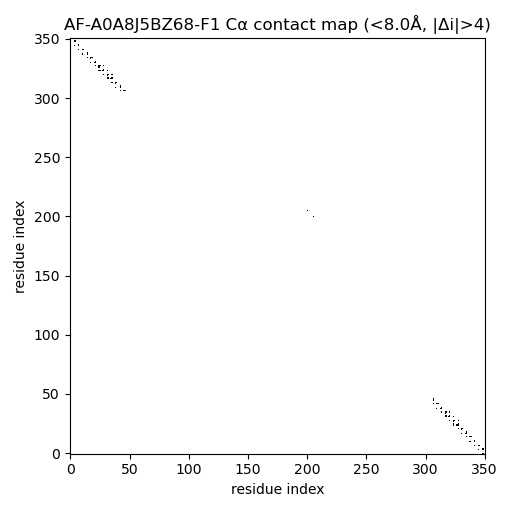1 200 ? 70.917 -2.202 -64.217 1.00 51.44 200 VAL A N 1
ATOM 1612 C CA . VAL A 1 200 ? 69.735 -1.327 -64.162 1.00 51.44 200 VAL A CA 1
ATOM 1613 C C . VAL A 1 200 ? 68.455 -2.124 -64.440 1.00 51.44 200 VAL A C 1
ATOM 1615 O O . VAL A 1 200 ? 67.479 -1.982 -63.707 1.00 51.44 200 VAL A O 1
ATOM 1618 N N . LEU A 1 201 ? 68.484 -3.056 -65.400 1.00 50.91 201 LEU A N 1
ATOM 1619 C CA . LEU A 1 201 ? 67.359 -3.958 -65.680 1.00 50.91 201 LEU A CA 1
ATOM 1620 C C . LEU A 1 201 ? 67.095 -4.963 -64.541 1.00 50.91 201 LEU A C 1
ATOM 1622 O O . LEU A 1 201 ? 65.944 -5.293 -64.265 1.00 50.91 201 LEU A O 1
ATOM 1626 N N . ARG A 1 202 ? 68.130 -5.398 -63.806 1.00 44.59 202 ARG A N 1
ATOM 1627 C CA . ARG A 1 202 ? 67.986 -6.310 -62.653 1.00 44.59 202 ARG A CA 1
ATOM 1628 C C . ARG A 1 202 ? 67.401 -5.634 -61.406 1.00 44.59 202 ARG A C 1
ATOM 1630 O O . ARG A 1 202 ? 66.772 -6.310 -60.598 1.00 44.59 202 ARG A O 1
ATOM 1637 N N . ARG A 1 203 ? 67.562 -4.312 -61.256 1.00 46.47 203 ARG A N 1
ATOM 1638 C CA . ARG A 1 203 ? 66.927 -3.515 -60.184 1.00 46.47 203 ARG A CA 1
ATOM 1639 C C . ARG A 1 203 ? 65.446 -3.208 -60.444 1.00 46.47 203 ARG A C 1
ATOM 1641 O O . ARG A 1 203 ? 64.754 -2.835 -59.506 1.00 46.47 203 ARG A O 1
ATOM 1648 N N . LEU A 1 204 ? 64.969 -3.403 -61.677 1.00 47.94 204 LEU A N 1
ATOM 1649 C CA . LEU A 1 204 ? 63.574 -3.201 -62.097 1.00 47.94 204 LEU A CA 1
ATOM 1650 C C . LEU A 1 204 ? 62.713 -4.480 -62.050 1.00 47.94 204 LEU A C 1
ATOM 1652 O O . LEU A 1 204 ? 61.580 -4.467 -62.517 1.00 47.94 204 LEU A O 1
ATOM 1656 N N . GLY A 1 205 ? 63.214 -5.573 -61.460 1.00 45.62 205 GLY A N 1
ATOM 1657 C CA . GLY A 1 205 ? 62.364 -6.676 -60.996 1.00 45.62 205 GLY A CA 1
ATOM 1658 C C . GLY A 1 205 ? 61.559 -7.408 -62.076 1.00 45.62 205 GLY A C 1
ATOM 1659 O O . GLY A 1 205 ? 60.378 -7.664 -61.872 1.00 45.62 205 GLY A O 1
ATOM 1660 N N . MET A 1 206 ? 62.175 -7.792 -63.198 1.00 41.75 206 MET A N 1
ATOM 1661 C CA . MET A 1 206 ? 61.540 -8.700 -64.162 1.00 41.75 206 MET A CA 1
ATOM 1662 C C . MET A 1 206 ? 62.055 -10.135 -64.009 1.00 41.75 206 MET A C 1
ATOM 1664 O O . MET A 1 206 ? 63.143 -10.484 -64.468 1.00 41.75 206 MET A O 1
ATOM 1668 N N . GLY A 1 207 ? 61.251 -10.966 -63.342 1.00 39.97 207 GLY A N 1
ATOM 1669 C CA . GLY A 1 207 ? 61.355 -12.422 -63.368 1.00 39.97 207 GLY A CA 1
ATOM 1670 C C . GLY A 1 207 ? 60.796 -12.982 -64.677 1.00 39.97 207 GLY A C 1
ATOM 1671 O O . GLY A 1 207 ? 59.762 -12.536 -65.168 1.00 39.97 207 GLY A O 1
ATOM 1672 N N . ILE A 1 208 ? 61.508 -13.950 -65.244 1.00 38.97 208 ILE A N 1
ATOM 1673 C CA . ILE A 1 208 ? 61.152 -14.673 -66.466 1.00 38.97 208 ILE A CA 1
ATOM 1674 C C . ILE A 1 208 ? 60.086 -15.721 -66.115 1.00 38.97 208 ILE A C 1
ATOM 1676 O O . ILE A 1 208 ? 60.317 -16.545 -65.232 1.00 38.97 208 ILE A O 1
ATOM 1680 N N . PHE A 1 209 ? 58.969 -15.742 -66.844 1.00 33.38 209 PHE A N 1
ATOM 1681 C CA . PHE A 1 209 ? 58.137 -16.938 -67.003 1.00 33.38 209 PHE A CA 1
ATOM 1682 C C . PHE A 1 209 ? 57.975 -17.216 -68.501 1.00 33.38 209 PHE A C 1
ATOM 1684 O O . PHE A 1 209 ? 57.577 -16.345 -69.270 1.00 33.38 209 PHE A O 1
ATOM 1691 N N . GLN A 1 210 ? 58.352 -18.426 -68.904 1.00 34.94 210 GLN A N 1
ATOM 1692 C CA . GLN A 1 210 ? 58.404 -18.930 -70.275 1.00 34.94 210 GLN A CA 1
ATOM 1693 C C . GLN A 1 210 ? 57.515 -20.180 -70.400 1.00 34.94 210 GLN A C 1
ATOM 1695 O O . GLN A 1 210 ? 57.355 -20.885 -69.405 1.00 34.94 210 GLN A O 1
ATOM 1700 N N . HIS A 1 211 ? 57.056 -20.448 -71.640 1.00 31.41 211 HIS A N 1
ATOM 1701 C CA . HIS A 1 211 ? 56.286 -21.589 -72.206 1.00 31.41 211 HIS A CA 1
ATOM 1702 C C . HIS A 1 211 ? 54.795 -21.264 -72.485 1.00 31.41 211 HIS A C 1
ATOM 1704 O O . HIS A 1 211 ? 54.102 -20.849 -71.571 1.00 31.41 211 HIS A O 1
ATOM 1710 N N . CYS A 1 212 ? 54.201 -21.383 -73.693 1.00 30.50 212 CYS A N 1
ATOM 1711 C CA . CYS A 1 212 ? 54.499 -22.116 -74.943 1.00 30.50 212 CYS A CA 1
ATOM 1712 C C . CYS A 1 212 ? 53.862 -21.461 -76.216 1.00 30.50 212 CYS A C 1
ATOM 1714 O O . CYS A 1 212 ? 52.799 -20.863 -76.125 1.00 30.50 212 CYS A O 1
ATOM 1716 N N . LEU A 1 213 ? 54.548 -21.643 -77.365 1.00 29.20 213 LEU A N 1
ATOM 1717 C CA . LEU A 1 213 ? 54.190 -21.786 -78.818 1.00 29.20 213 LEU A CA 1
ATOM 1718 C C . LEU A 1 213 ? 52.694 -21.822 -79.297 1.00 29.20 213 LEU A C 1
ATOM 1720 O O . LEU A 1 213 ? 51.839 -22.193 -78.504 1.00 29.20 213 LEU A O 1
ATOM 1724 N N . PRO A 1 214 ? 52.376 -21.789 -80.628 1.00 48.03 214 PRO A N 1
ATOM 1725 C CA . PRO A 1 214 ? 52.823 -20.896 -81.717 1.00 48.03 214 PRO A CA 1
ATOM 1726 C C . PRO A 1 214 ? 51.726 -20.502 -82.766 1.00 48.03 214 PRO A C 1
ATOM 1728 O O . PRO A 1 214 ? 50.676 -21.117 -82.892 1.00 48.03 214 PRO A O 1
ATOM 1731 N N . SER A 1 215 ? 52.090 -19.534 -83.620 1.00 36.91 215 SER A N 1
ATOM 1732 C CA . SER A 1 215 ? 51.759 -19.368 -85.056 1.00 36.91 215 SER A CA 1
ATOM 1733 C C . SER A 1 215 ? 50.314 -19.234 -85.587 1.00 36.91 215 SER A C 1
ATOM 1735 O O . SER A 1 215 ? 49.527 -20.174 -85.587 1.00 36.91 215 SER A O 1
ATOM 1737 N N . SER A 1 216 ? 50.169 -18.143 -86.354 1.00 33.03 216 SER A N 1
ATOM 1738 C CA . SER A 1 216 ? 49.508 -18.008 -87.668 1.00 33.03 216 SER A CA 1
ATOM 1739 C C . SER A 1 216 ? 48.083 -17.442 -87.738 1.00 33.03 216 SER A C 1
ATOM 1741 O O . SER A 1 216 ? 47.156 -17.943 -87.120 1.00 33.03 216 SER A O 1
ATOM 1743 N N . GLY A 1 217 ? 47.933 -16.446 -88.622 1.00 30.91 217 GLY A N 1
ATOM 1744 C CA . GLY A 1 217 ? 46.762 -16.329 -89.494 1.00 30.91 217 GLY A CA 1
ATOM 1745 C C . GLY A 1 217 ? 45.794 -15.179 -89.215 1.00 30.91 217 GLY A C 1
ATOM 1746 O O . GLY A 1 217 ? 44.870 -15.320 -88.429 1.00 30.91 217 GLY A O 1
ATOM 1747 N N . ASN A 1 218 ? 45.987 -14.078 -89.947 1.00 45.53 218 ASN A N 1
ATOM 1748 C CA . ASN A 1 218 ? 45.000 -13.072 -90.370 1.00 45.53 218 ASN A CA 1
ATOM 1749 C C . ASN A 1 218 ? 43.511 -13.399 -90.137 1.00 45.53 218 ASN A C 1
ATOM 1751 O O . ASN A 1 218 ? 43.012 -14.294 -90.810 1.00 45.53 218 ASN A O 1
ATOM 1755 N N . VAL A 1 219 ? 42.797 -12.542 -89.387 1.00 34.91 219 VAL A N 1
ATOM 1756 C CA . VAL A 1 219 ? 41.537 -11.865 -89.786 1.00 34.91 219 VAL A CA 1
ATOM 1757 C C . VAL A 1 219 ? 41.393 -10.582 -88.925 1.00 34.91 219 VAL A C 1
ATOM 1759 O O . VAL A 1 219 ? 41.452 -10.638 -87.703 1.00 34.91 219 VAL A O 1
ATOM 1762 N N . VAL A 1 220 ? 41.237 -9.412 -89.549 1.00 42.38 220 VAL A N 1
ATOM 1763 C CA . VAL A 1 220 ? 40.699 -8.148 -88.960 1.00 42.38 220 VAL A CA 1
ATOM 1764 C C . VAL A 1 220 ? 39.186 -8.367 -88.654 1.00 42.38 220 VAL A C 1
ATOM 1766 O O . VAL A 1 220 ? 38.641 -9.167 -89.412 1.00 42.38 220 VAL A O 1
ATOM 1769 N N . PRO A 1 221 ? 38.420 -7.726 -87.710 1.00 48.72 221 PRO A N 1
ATOM 1770 C CA . PRO A 1 221 ? 38.564 -6.392 -87.074 1.00 48.72 221 PRO A CA 1
ATOM 1771 C C . PRO A 1 221 ? 38.099 -6.240 -85.579 1.00 48.72 221 PRO A C 1
ATOM 1773 O O . PRO A 1 221 ? 37.462 -7.101 -84.991 1.00 48.72 221 PRO A O 1
ATOM 1776 N N . SER A 1 222 ? 38.316 -5.048 -84.998 1.00 43.41 222 SER A N 1
ATOM 1777 C CA . SER A 1 222 ? 37.363 -4.321 -84.113 1.00 43.41 222 SER A CA 1
ATOM 1778 C C . SER A 1 222 ? 36.777 -4.940 -82.819 1.00 43.41 222 SER A C 1
ATOM 1780 O O . SER A 1 222 ? 35.561 -4.916 -82.657 1.00 43.41 222 SER A O 1
ATOM 1782 N N . ILE A 1 223 ? 37.575 -5.343 -81.815 1.00 40.66 223 ILE A N 1
ATOM 1783 C CA . ILE A 1 223 ? 37.016 -5.648 -80.462 1.00 40.66 223 ILE A CA 1
ATOM 1784 C C . ILE A 1 223 ? 37.608 -4.802 -79.313 1.00 40.66 223 ILE A C 1
ATOM 1786 O O . ILE A 1 223 ? 36.993 -4.670 -78.260 1.00 40.66 223 ILE A O 1
ATOM 1790 N N . ALA A 1 224 ? 38.707 -4.068 -79.511 1.00 38.75 224 ALA A N 1
ATOM 1791 C CA . ALA A 1 224 ? 39.316 -3.271 -78.431 1.00 38.75 224 ALA A CA 1
ATOM 1792 C C . ALA A 1 224 ? 38.655 -1.896 -78.155 1.00 38.75 224 ALA A C 1
ATOM 1794 O O . ALA A 1 224 ? 39.212 -1.081 -77.428 1.00 38.75 224 ALA A O 1
ATOM 1795 N N . LYS A 1 225 ? 37.476 -1.606 -78.724 1.00 42.25 225 LYS A N 1
ATOM 1796 C CA . LYS A 1 225 ? 36.753 -0.330 -78.515 1.00 42.25 225 LYS A CA 1
ATOM 1797 C C . LYS A 1 225 ? 35.288 -0.472 -78.087 1.00 42.25 225 LYS A C 1
ATOM 1799 O O . LYS A 1 225 ? 34.590 0.534 -78.035 1.00 42.25 225 LYS A O 1
ATOM 1804 N N . GLN A 1 226 ? 34.819 -1.684 -77.779 1.00 42.22 226 GLN A N 1
ATOM 1805 C CA . GLN A 1 226 ? 33.418 -1.917 -77.381 1.00 42.22 226 GLN A CA 1
ATOM 1806 C C . GLN A 1 226 ? 33.227 -2.561 -76.002 1.00 42.22 226 GLN A C 1
ATOM 1808 O O . GLN A 1 226 ? 32.104 -2.592 -75.514 1.00 42.22 226 GLN A O 1
ATOM 1813 N N . THR A 1 227 ? 34.281 -3.002 -75.313 1.00 39.72 227 THR A N 1
ATOM 1814 C CA . THR A 1 227 ? 34.144 -3.512 -73.936 1.00 39.72 227 THR A CA 1
ATOM 1815 C C . THR A 1 227 ? 34.297 -2.421 -72.873 1.00 39.72 227 THR A C 1
ATOM 1817 O O . THR A 1 227 ? 33.548 -2.444 -71.903 1.00 39.72 227 THR A O 1
ATOM 1820 N N . ALA A 1 228 ? 35.138 -1.402 -73.097 1.00 44.22 228 ALA A N 1
ATOM 1821 C CA . ALA A 1 228 ? 35.310 -0.285 -72.158 1.00 44.22 228 ALA A CA 1
ATOM 1822 C C . ALA A 1 228 ? 34.080 0.641 -72.070 1.00 44.22 228 ALA A C 1
ATOM 1824 O O . ALA A 1 228 ? 33.729 1.093 -70.991 1.00 44.22 228 ALA A O 1
ATOM 1825 N N . THR A 1 229 ? 33.374 0.875 -73.179 1.00 45.72 229 THR A N 1
ATOM 1826 C CA . THR A 1 229 ? 32.170 1.728 -73.214 1.00 45.72 229 THR A CA 1
ATOM 1827 C C . THR A 1 229 ? 30.893 1.017 -72.760 1.00 45.72 229 THR A C 1
ATOM 1829 O O . THR A 1 229 ? 29.947 1.687 -72.365 1.00 45.72 229 THR A O 1
ATOM 1832 N N . SER A 1 230 ? 30.848 -0.323 -72.785 1.00 50.22 230 SER A N 1
ATOM 1833 C CA . SER A 1 230 ? 29.675 -1.086 -72.320 1.00 50.22 230 SER A CA 1
ATOM 1834 C C . SER A 1 230 ? 29.667 -1.328 -70.807 1.00 50.22 230 SER A C 1
ATOM 1836 O O . SER A 1 230 ? 28.601 -1.324 -70.206 1.00 50.22 230 SER A O 1
ATOM 1838 N N . GLN A 1 231 ? 30.836 -1.492 -70.173 1.00 51.84 231 GLN A N 1
ATOM 1839 C CA . GLN A 1 231 ? 30.940 -1.647 -68.717 1.00 51.84 231 GLN A CA 1
ATOM 1840 C C . GLN A 1 231 ? 30.758 -0.314 -67.976 1.00 51.84 231 GLN A C 1
ATOM 1842 O O . GLN A 1 231 ? 30.134 -0.305 -66.920 1.00 51.84 231 GLN A O 1
ATOM 1847 N N . ASP A 1 232 ? 31.221 0.803 -68.546 1.00 57.50 232 ASP A N 1
ATOM 1848 C CA . ASP A 1 232 ? 31.040 2.141 -67.960 1.00 57.50 232 ASP A CA 1
ATOM 1849 C C . ASP A 1 232 ? 29.568 2.580 -67.930 1.00 57.50 232 ASP A C 1
ATOM 1851 O O . ASP A 1 232 ? 29.107 3.131 -66.932 1.00 57.50 232 ASP A O 1
ATOM 1855 N N . GLU A 1 233 ? 28.801 2.297 -68.990 1.00 66.56 233 GLU A N 1
ATOM 1856 C CA . GLU A 1 233 ? 27.362 2.599 -69.021 1.00 66.56 233 GLU A CA 1
ATOM 1857 C C . GLU A 1 233 ? 26.567 1.708 -68.047 1.00 66.56 233 GLU A C 1
ATOM 1859 O O . GLU A 1 233 ? 25.671 2.204 -67.370 1.00 66.56 233 GLU A O 1
ATOM 1864 N N . ILE A 1 234 ? 26.940 0.430 -67.875 1.00 75.19 234 ILE A N 1
ATOM 1865 C CA . ILE A 1 234 ? 26.311 -0.465 -66.879 1.00 75.19 234 ILE A CA 1
ATOM 1866 C C . ILE A 1 234 ? 26.571 0.027 -65.447 1.00 75.19 234 ILE A C 1
ATOM 1868 O O . ILE A 1 234 ? 25.645 0.110 -64.642 1.00 75.19 234 ILE A O 1
ATOM 1872 N N . VAL A 1 235 ? 27.818 0.389 -65.128 1.00 76.81 235 VAL A N 1
ATOM 1873 C CA . VAL A 1 235 ? 28.186 0.901 -63.797 1.00 76.81 235 VAL A CA 1
ATOM 1874 C C . VAL A 1 235 ? 27.509 2.247 -63.520 1.00 76.81 235 VAL A C 1
ATOM 1876 O O . VAL A 1 235 ? 27.084 2.507 -62.396 1.00 76.81 235 VAL A O 1
ATOM 1879 N N . LYS A 1 236 ? 27.354 3.100 -64.534 1.00 81.75 236 LYS A N 1
ATOM 1880 C CA . LYS A 1 236 ? 26.662 4.389 -64.425 1.00 81.75 236 LYS A CA 1
ATOM 1881 C C . LYS A 1 236 ? 25.160 4.233 -64.163 1.00 81.75 236 LYS A C 1
ATOM 1883 O O . LYS A 1 236 ? 24.649 4.909 -63.270 1.00 81.75 236 LYS A O 1
ATOM 1888 N N . ASP A 1 237 ? 24.484 3.322 -64.863 1.00 84.25 237 ASP A N 1
ATOM 1889 C CA . ASP A 1 237 ? 23.075 2.990 -64.607 1.00 84.25 237 ASP A CA 1
ATOM 1890 C C . ASP A 1 237 ? 22.879 2.411 -63.193 1.00 84.25 237 ASP A C 1
ATOM 1892 O O . ASP A 1 237 ? 21.928 2.771 -62.490 1.00 84.25 237 ASP A O 1
ATOM 1896 N N . GLU A 1 238 ? 23.800 1.561 -62.722 1.00 86.06 238 GLU A N 1
ATOM 1897 C CA . GLU A 1 238 ? 23.786 1.049 -61.345 1.00 86.06 238 GLU A CA 1
ATOM 1898 C C . GLU A 1 238 ? 24.020 2.154 -60.307 1.00 86.06 238 GLU A C 1
ATOM 1900 O O . GLU A 1 238 ? 23.319 2.199 -59.295 1.00 86.06 238 GLU A O 1
ATOM 1905 N N . ILE A 1 239 ? 24.951 3.081 -60.556 1.00 80.50 239 ILE A N 1
ATOM 1906 C CA . ILE A 1 239 ? 25.192 4.246 -59.692 1.00 80.50 239 ILE A CA 1
ATOM 1907 C C . ILE A 1 239 ? 23.954 5.140 -59.625 1.00 80.50 239 ILE A C 1
ATOM 1909 O O . ILE A 1 239 ? 23.574 5.571 -58.536 1.00 80.50 239 ILE A O 1
ATOM 1913 N N . GLU A 1 240 ? 23.295 5.405 -60.753 1.00 89.06 240 GLU A N 1
ATOM 1914 C CA . GLU A 1 240 ? 22.088 6.230 -60.776 1.00 89.06 240 GLU A CA 1
ATOM 1915 C C . GLU A 1 240 ? 20.922 5.543 -60.048 1.00 89.06 240 GLU A C 1
ATOM 1917 O O . GLU A 1 240 ? 20.183 6.186 -59.295 1.00 89.06 240 GLU A O 1
ATOM 1922 N N . LYS A 1 241 ? 20.791 4.219 -60.195 1.00 92.88 241 LYS A N 1
ATOM 1923 C CA . LYS A 1 241 ? 19.821 3.413 -59.444 1.00 92.88 241 LYS A CA 1
ATOM 1924 C C . LYS A 1 241 ? 20.103 3.442 -57.939 1.00 92.88 241 LYS A C 1
ATOM 1926 O O . LYS A 1 241 ? 19.180 3.670 -57.159 1.00 92.88 241 LYS A O 1
ATOM 1931 N N . MET A 1 242 ? 21.363 3.279 -57.530 1.00 89.62 242 MET A N 1
ATOM 1932 C CA . MET A 1 242 ? 21.773 3.395 -56.127 1.00 89.62 242 MET A CA 1
ATOM 1933 C C . MET A 1 242 ? 21.516 4.803 -55.580 1.00 89.62 242 MET A C 1
ATOM 1935 O O . MET A 1 242 ? 21.014 4.940 -54.469 1.00 89.62 242 MET A O 1
ATOM 1939 N N . ALA A 1 243 ? 21.783 5.855 -56.356 1.00 87.00 243 ALA A N 1
ATOM 1940 C CA . ALA A 1 243 ? 21.527 7.235 -55.949 1.00 87.00 243 ALA A CA 1
ATOM 1941 C C . ALA A 1 243 ? 20.030 7.513 -55.730 1.00 87.00 243 ALA A C 1
ATOM 1943 O O . ALA A 1 243 ? 19.666 8.123 -54.722 1.00 87.00 243 ALA A O 1
ATOM 1944 N N . LYS A 1 244 ? 19.155 7.021 -56.622 1.00 92.38 244 LYS A N 1
ATOM 1945 C CA . LYS A 1 244 ? 17.692 7.098 -56.446 1.00 92.38 244 LYS A CA 1
ATOM 1946 C C . LYS A 1 244 ? 17.251 6.362 -55.181 1.00 92.38 244 LYS A C 1
ATOM 1948 O O . LYS A 1 244 ? 16.535 6.936 -54.366 1.00 92.38 244 LYS A O 1
ATOM 1953 N N . GLN A 1 245 ? 17.769 5.156 -54.951 1.00 94.12 245 GLN A N 1
ATOM 1954 C CA . GLN A 1 245 ? 17.449 4.361 -53.765 1.00 94.12 245 GLN A CA 1
ATOM 1955 C C . GLN A 1 245 ? 17.941 5.010 -52.458 1.00 94.12 245 GLN A C 1
ATOM 1957 O O . GLN A 1 245 ? 17.232 4.986 -51.451 1.00 94.12 245 GLN A O 1
ATOM 1962 N N . ILE A 1 246 ? 19.121 5.640 -52.460 1.00 91.88 246 ILE A N 1
ATOM 1963 C CA . ILE A 1 246 ? 19.638 6.421 -51.324 1.00 91.88 246 ILE A CA 1
ATOM 1964 C C . ILE A 1 246 ? 18.739 7.630 -51.055 1.00 91.88 246 ILE A C 1
ATOM 1966 O O . ILE A 1 246 ? 18.427 7.918 -49.899 1.00 91.88 246 ILE A O 1
ATOM 1970 N N . HIS A 1 247 ? 18.301 8.328 -52.105 1.00 92.50 247 HIS A N 1
ATOM 1971 C CA . HIS A 1 247 ? 17.412 9.476 -51.966 1.00 92.50 247 HIS A CA 1
ATOM 1972 C C . HIS A 1 247 ? 16.051 9.079 -51.376 1.00 92.50 247 HIS A C 1
ATOM 1974 O O . HIS A 1 247 ? 15.607 9.692 -50.406 1.00 92.50 247 HIS A O 1
ATOM 1980 N N . GLU A 1 248 ? 15.432 8.017 -51.898 1.00 93.50 248 GLU A N 1
ATOM 1981 C CA . GLU A 1 248 ? 14.174 7.456 -51.386 1.00 93.50 248 GLU A CA 1
ATOM 1982 C C . GLU A 1 248 ? 14.309 6.997 -49.929 1.00 93.50 248 GLU A C 1
ATOM 1984 O O . GLU A 1 248 ? 13.487 7.353 -49.083 1.00 93.50 248 GLU A O 1
ATOM 1989 N N . SER A 1 249 ? 15.398 6.293 -49.603 1.00 91.31 249 SER A N 1
ATOM 1990 C CA . SER A 1 249 ? 15.703 5.884 -48.226 1.00 91.31 249 SER A CA 1
ATOM 1991 C C . SER A 1 249 ? 15.873 7.099 -47.306 1.00 91.31 249 SER A C 1
ATOM 1993 O O . SER A 1 249 ? 15.403 7.097 -46.171 1.00 91.31 249 SER A O 1
ATOM 1995 N N . GLY A 1 250 ? 16.500 8.173 -47.796 1.00 93.81 250 GLY A N 1
ATOM 1996 C CA . GLY A 1 250 ? 16.660 9.427 -47.064 1.00 93.81 250 GLY A CA 1
ATOM 1997 C C . GLY A 1 250 ? 15.333 10.134 -46.775 1.00 93.81 250 GLY A C 1
ATOM 1998 O O . GLY A 1 250 ? 15.166 10.685 -45.685 1.00 93.81 250 GLY A O 1
ATOM 1999 N N . LEU A 1 251 ? 14.383 10.106 -47.716 1.00 94.69 251 LEU A N 1
ATOM 2000 C CA . LEU A 1 251 ? 13.030 10.635 -47.512 1.00 94.69 251 LEU A CA 1
ATOM 2001 C C . LEU A 1 251 ? 12.262 9.810 -46.472 1.00 94.69 251 LEU A C 1
ATOM 2003 O O . LEU A 1 251 ? 11.702 10.390 -45.543 1.00 94.69 251 LEU A O 1
ATOM 2007 N N . LEU A 1 252 ? 12.325 8.478 -46.558 1.00 95.31 252 LEU A N 1
ATOM 2008 C CA . LEU A 1 252 ? 11.695 7.585 -45.583 1.00 95.31 252 LEU A CA 1
ATOM 2009 C C . LEU A 1 252 ? 12.256 7.795 -44.167 1.00 95.31 252 LEU A C 1
ATOM 2011 O O . LEU A 1 252 ? 11.500 7.892 -43.207 1.00 95.31 252 LEU A O 1
ATOM 2015 N N . VAL A 1 253 ? 13.578 7.942 -44.024 1.00 93.69 253 VAL A N 1
ATOM 2016 C CA . VAL A 1 253 ? 14.215 8.230 -42.725 1.00 93.69 253 VAL A CA 1
ATOM 2017 C C . VAL A 1 253 ? 13.749 9.567 -42.146 1.00 93.69 253 VAL A C 1
ATOM 2019 O O . VAL A 1 253 ? 13.592 9.677 -40.930 1.00 93.69 253 VAL A O 1
ATOM 2022 N N . LYS A 1 254 ? 13.537 10.598 -42.976 1.00 94.44 254 LYS A N 1
ATOM 2023 C CA . LYS A 1 254 ? 12.989 11.878 -42.498 1.00 94.44 254 LYS A CA 1
ATOM 2024 C C . LYS A 1 254 ? 11.562 11.712 -41.987 1.00 94.44 254 LYS A C 1
ATOM 2026 O O . LYS A 1 254 ? 11.288 12.156 -40.877 1.00 94.44 254 LYS A O 1
ATOM 2031 N N . GLN A 1 255 ? 10.715 11.023 -42.748 1.00 95.56 255 GLN A N 1
ATOM 2032 C CA . GLN A 1 255 ? 9.333 10.763 -42.356 1.00 95.56 255 GLN A CA 1
ATOM 2033 C C . GLN A 1 255 ? 9.261 9.971 -41.040 1.00 95.56 255 GLN A C 1
ATOM 2035 O O . GLN A 1 255 ? 8.609 10.408 -40.098 1.00 95.56 255 GLN A O 1
ATOM 2040 N N . LEU A 1 256 ? 10.022 8.880 -40.913 1.00 95.88 256 LEU A N 1
ATOM 2041 C CA . LEU A 1 256 ? 10.064 8.078 -39.682 1.00 95.88 256 LEU A CA 1
ATOM 2042 C C . LEU A 1 256 ? 10.550 8.880 -38.464 1.00 95.88 256 LEU A C 1
ATOM 2044 O O . LEU A 1 256 ? 10.102 8.644 -37.345 1.00 95.88 256 LEU A O 1
ATOM 2048 N N . LYS A 1 257 ? 11.459 9.845 -38.652 1.00 93.12 257 LYS A N 1
ATOM 2049 C CA . LYS A 1 257 ? 11.902 10.739 -37.568 1.00 93.12 257 LYS A CA 1
ATOM 2050 C C . LYS A 1 257 ? 10.811 11.708 -37.122 1.00 93.12 257 LYS A C 1
ATOM 2052 O O . LYS A 1 257 ? 10.787 12.071 -35.948 1.00 93.12 257 LYS A O 1
ATOM 2057 N N . GLU A 1 258 ? 9.969 12.174 -38.038 1.00 95.06 258 GLU A N 1
ATOM 2058 C CA . GLU A 1 258 ? 8.823 13.028 -37.715 1.00 95.06 258 GLU A CA 1
ATOM 2059 C C . GLU A 1 258 ? 7.737 12.223 -36.994 1.00 95.06 258 GLU A C 1
ATOM 2061 O O . GLU A 1 258 ? 7.319 12.629 -35.911 1.00 95.06 258 GLU A O 1
ATOM 2066 N N . GLU A 1 259 ? 7.395 11.035 -37.502 1.00 95.06 259 GLU A N 1
ATOM 2067 C CA . GLU A 1 259 ? 6.457 10.107 -36.853 1.00 95.06 259 GLU A CA 1
ATOM 2068 C C . GLU A 1 259 ? 6.924 9.725 -35.438 1.00 95.06 259 GLU A C 1
ATOM 2070 O O . GLU A 1 259 ? 6.144 9.783 -34.489 1.00 95.06 259 GLU A O 1
ATOM 2075 N N . LEU A 1 260 ? 8.217 9.428 -35.248 1.00 94.94 260 LEU A N 1
ATOM 2076 C CA . LEU A 1 260 ? 8.779 9.128 -33.926 1.00 94.94 260 LEU A CA 1
ATOM 2077 C C . LEU A 1 260 ? 8.638 10.302 -32.944 1.00 94.94 260 LEU A C 1
ATOM 2079 O O . LEU A 1 260 ? 8.387 10.084 -31.759 1.00 94.94 260 LEU A O 1
ATOM 2083 N N . LYS A 1 261 ? 8.802 11.548 -33.410 1.00 95.31 261 LYS A N 1
ATOM 2084 C CA . LYS A 1 261 ? 8.613 12.738 -32.564 1.00 95.31 261 LYS A CA 1
ATOM 2085 C C . LYS A 1 261 ? 7.155 12.914 -32.165 1.00 95.31 261 LYS A C 1
ATOM 2087 O O . LYS A 1 261 ? 6.900 13.233 -31.010 1.00 95.31 261 LYS A O 1
ATOM 2092 N N . GLU A 1 262 ? 6.224 12.705 -33.093 1.00 95.75 262 GLU A N 1
ATOM 2093 C CA . GLU A 1 262 ? 4.791 12.802 -32.808 1.00 95.75 262 GLU A CA 1
ATOM 2094 C C . GLU A 1 262 ? 4.350 11.724 -31.813 1.00 95.75 262 GLU A C 1
ATOM 2096 O O . GLU A 1 262 ? 3.667 12.029 -30.839 1.00 95.75 262 GLU A O 1
ATOM 2101 N N . VAL A 1 263 ? 4.799 10.479 -32.001 1.00 95.44 263 VAL A N 1
ATOM 2102 C CA . VAL A 1 263 ? 4.521 9.382 -31.062 1.00 95.44 263 VAL A CA 1
ATOM 2103 C C . VAL A 1 263 ? 5.115 9.676 -29.685 1.00 95.44 263 VAL A C 1
ATOM 2105 O O . VAL A 1 263 ? 4.436 9.487 -28.682 1.00 95.44 263 VAL A O 1
ATOM 2108 N N . LYS A 1 264 ? 6.352 10.189 -29.615 1.00 93.88 264 LYS A N 1
ATOM 2109 C CA . LYS A 1 264 ? 6.979 10.568 -28.341 1.00 93.88 264 LYS A CA 1
ATOM 2110 C C . LYS A 1 264 ? 6.216 11.691 -27.634 1.00 93.88 264 LYS A C 1
ATOM 2112 O O . LYS A 1 264 ? 6.104 11.655 -26.415 1.00 93.88 264 LYS A O 1
ATOM 2117 N N . LEU A 1 265 ? 5.709 12.671 -28.385 1.00 94.25 265 LEU A N 1
ATOM 2118 C CA . LEU A 1 265 ? 4.901 13.756 -27.830 1.00 94.25 265 LEU A CA 1
ATOM 2119 C C . LEU A 1 265 ? 3.589 13.218 -27.245 1.00 94.25 265 LEU A C 1
ATOM 2121 O O . LEU A 1 265 ? 3.316 13.478 -26.080 1.00 94.25 265 LEU A O 1
ATOM 2125 N N . LYS A 1 266 ? 2.843 12.403 -28.005 1.00 96.69 266 LYS A N 1
ATOM 2126 C CA . LYS A 1 266 ? 1.592 11.784 -27.528 1.00 96.69 266 LYS A CA 1
ATOM 2127 C C . LYS A 1 266 ? 1.811 10.907 -26.300 1.00 96.69 266 LYS A C 1
ATOM 2129 O O . LYS A 1 266 ? 1.077 11.022 -25.332 1.00 96.69 266 LYS A O 1
ATOM 2134 N N . ALA A 1 267 ? 2.859 10.083 -26.304 1.00 94.50 267 ALA A N 1
ATOM 2135 C CA . ALA A 1 267 ? 3.199 9.251 -25.152 1.00 94.50 267 ALA A CA 1
ATOM 2136 C C . ALA A 1 267 ? 3.532 10.086 -23.901 1.00 94.50 267 ALA A C 1
ATOM 2138 O O . ALA A 1 267 ? 3.271 9.645 -22.786 1.00 94.50 267 ALA A O 1
ATOM 2139 N N . ASN A 1 268 ? 4.105 11.283 -24.070 1.00 92.50 268 ASN A N 1
ATOM 2140 C CA . ASN A 1 268 ? 4.372 12.191 -22.957 1.00 92.50 268 ASN A CA 1
ATOM 2141 C C . ASN A 1 268 ? 3.085 12.842 -22.424 1.00 92.50 268 ASN A C 1
ATOM 2143 O O . ASN A 1 268 ? 2.906 12.898 -21.215 1.00 92.50 268 ASN A O 1
ATOM 2147 N N . GLU A 1 269 ? 2.187 13.282 -23.309 1.00 96.31 269 GLU A N 1
ATOM 2148 C CA . GLU A 1 269 ? 0.865 13.810 -22.929 1.00 96.31 269 GLU A CA 1
ATOM 2149 C C . GLU A 1 269 ? 0.041 12.748 -22.174 1.00 96.31 269 GLU A C 1
ATOM 2151 O O . GLU A 1 269 ? -0.440 13.011 -21.076 1.00 96.31 269 GLU A O 1
ATOM 2156 N N . GLU A 1 270 ? -0.018 11.511 -22.682 1.00 96.31 270 GLU A N 1
ATOM 2157 C CA . GLU A 1 270 ? -0.702 10.390 -22.015 1.00 96.31 270 GLU A CA 1
ATOM 2158 C C . GLU A 1 270 ? -0.087 10.054 -20.640 1.00 96.31 270 GLU A C 1
ATOM 2160 O O . GLU A 1 270 ? -0.802 9.699 -19.700 1.00 96.31 270 GLU A O 1
ATOM 2165 N N . ALA A 1 271 ? 1.238 10.175 -20.492 1.00 93.31 271 ALA A N 1
ATOM 2166 C CA . ALA A 1 271 ? 1.914 9.961 -19.213 1.00 93.31 271 ALA A CA 1
ATOM 2167 C C . ALA A 1 271 ? 1.608 11.072 -18.189 1.00 93.31 271 ALA A C 1
ATOM 2169 O O . ALA A 1 271 ? 1.476 10.788 -16.992 1.00 93.31 271 ALA A O 1
ATOM 2170 N N . GLU A 1 272 ? 1.488 12.324 -18.638 1.00 94.75 272 GLU A N 1
ATOM 2171 C CA . GLU A 1 272 ? 1.087 13.463 -17.804 1.00 94.75 272 GLU A CA 1
ATOM 2172 C C . GLU A 1 272 ? -0.371 13.324 -17.341 1.00 94.75 272 GLU A C 1
ATOM 2174 O O . GLU A 1 272 ? -0.630 13.430 -16.137 1.00 94.75 272 GLU A O 1
ATOM 2179 N N . ASP A 1 273 ? -1.286 12.976 -18.252 1.00 97.00 273 ASP A N 1
ATOM 2180 C CA . ASP A 1 273 ? -2.698 12.712 -17.943 1.00 97.00 273 ASP A CA 1
ATOM 2181 C C . ASP A 1 273 ? -2.837 11.587 -16.904 1.00 97.00 273 ASP A C 1
ATOM 2183 O O . ASP A 1 273 ? -3.485 11.760 -15.868 1.00 97.00 273 ASP A O 1
ATOM 2187 N N . LEU A 1 274 ? -2.147 10.456 -17.107 1.00 95.62 274 LEU A N 1
ATOM 2188 C CA . LEU A 1 274 ? -2.157 9.341 -16.155 1.00 95.62 274 LEU A CA 1
ATOM 2189 C C . LEU A 1 274 ? -1.598 9.747 -14.784 1.00 95.62 274 LEU A C 1
ATOM 2191 O O . LEU A 1 274 ? -2.101 9.317 -13.742 1.00 95.62 274 LEU A O 1
ATOM 2195 N N . THR A 1 275 ? -0.552 10.575 -14.760 1.00 94.69 275 THR A N 1
ATOM 2196 C CA . THR A 1 275 ? 0.031 11.077 -13.509 1.00 94.69 275 THR A CA 1
ATOM 2197 C C . THR A 1 275 ? -0.971 11.942 -12.747 1.00 94.69 275 THR A C 1
ATOM 2199 O O . THR A 1 275 ? -1.082 11.821 -11.522 1.00 94.69 275 THR A O 1
ATOM 2202 N N . GLN A 1 276 ? -1.732 12.777 -13.457 1.00 97.44 276 GLN A N 1
ATOM 2203 C CA . GLN A 1 276 ? -2.790 13.582 -12.863 1.00 97.44 276 GLN A CA 1
ATOM 2204 C C . GLN A 1 276 ? -3.938 12.712 -12.332 1.00 97.44 276 GLN A C 1
ATOM 2206 O O . GLN A 1 276 ? -4.299 12.854 -11.161 1.00 97.44 276 GLN A O 1
ATOM 2211 N N . GLU A 1 277 ? -4.462 11.773 -13.127 1.00 96.50 277 GLU A N 1
ATOM 2212 C CA . GLU A 1 277 ? -5.508 10.837 -12.684 1.00 96.50 277 GLU A CA 1
ATOM 2213 C C . GLU A 1 277 ? -5.065 10.060 -11.435 1.00 96.50 277 GLU A C 1
ATOM 2215 O O . GLU A 1 277 ? -5.816 9.903 -10.467 1.00 96.50 277 GLU A O 1
ATOM 2220 N N . MET A 1 278 ? -3.800 9.631 -11.400 1.00 95.12 278 MET A N 1
ATOM 2221 C CA . MET A 1 278 ? -3.232 8.946 -10.244 1.00 95.12 278 MET A CA 1
ATOM 2222 C C . MET A 1 278 ? -3.142 9.836 -9.002 1.00 95.12 278 MET A C 1
ATOM 2224 O O . MET A 1 278 ? -3.346 9.349 -7.886 1.00 95.12 278 MET A O 1
ATOM 2228 N N . ALA A 1 279 ? -2.857 11.128 -9.162 1.00 93.88 279 ALA A N 1
ATOM 2229 C CA . ALA A 1 279 ? -2.862 12.089 -8.063 1.00 93.88 279 ALA A CA 1
ATOM 2230 C C . ALA A 1 279 ? -4.284 12.351 -7.536 1.00 93.88 279 ALA A C 1
ATOM 2232 O O . ALA A 1 279 ? -4.492 12.363 -6.319 1.00 93.88 279 ALA A O 1
ATOM 2233 N N . GLU A 1 280 ? -5.268 12.497 -8.426 1.00 96.62 280 GLU A N 1
ATOM 2234 C CA . GLU A 1 280 ? -6.678 12.683 -8.063 1.00 96.62 280 GLU A CA 1
ATOM 2235 C C . GLU A 1 280 ? -7.220 11.474 -7.292 1.00 96.62 280 GLU A C 1
ATOM 2237 O O . GLU A 1 280 ? -7.811 11.632 -6.219 1.00 96.62 280 GLU A O 1
ATOM 2242 N N . LEU A 1 281 ? -6.937 10.258 -7.770 1.00 94.50 281 LEU A N 1
ATOM 2243 C CA . LEU A 1 281 ? -7.299 9.024 -7.072 1.00 94.50 281 LEU A CA 1
ATOM 2244 C C . LEU A 1 281 ? -6.637 8.936 -5.695 1.00 94.50 281 LEU A C 1
ATOM 2246 O O . LEU A 1 281 ? -7.306 8.607 -4.715 1.00 94.50 281 LEU A O 1
ATOM 2250 N N . ARG A 1 282 ? -5.345 9.273 -5.575 1.00 92.62 282 ARG A N 1
ATOM 2251 C CA . ARG A 1 282 ? -4.652 9.304 -4.273 1.00 92.62 282 ARG A CA 1
ATOM 2252 C C . ARG A 1 282 ? -5.329 10.258 -3.293 1.00 92.62 282 ARG A C 1
ATOM 2254 O O . ARG A 1 282 ? -5.511 9.897 -2.129 1.00 92.62 282 ARG A O 1
ATOM 2261 N N . TYR A 1 283 ? -5.713 11.450 -3.746 1.00 96.94 283 TYR A N 1
ATOM 2262 C CA . TYR A 1 283 ? -6.419 12.419 -2.911 1.00 96.94 283 TYR A CA 1
ATOM 2263 C C . TYR A 1 283 ? -7.774 11.873 -2.442 1.00 96.94 283 TYR A C 1
ATOM 2265 O O . TYR A 1 283 ? -8.058 11.892 -1.245 1.00 96.94 283 TYR A O 1
ATOM 2273 N N . GLN A 1 284 ? -8.569 11.301 -3.353 1.00 93.50 284 GLN A N 1
ATOM 2274 C CA . GLN A 1 284 ? -9.854 10.678 -3.015 1.00 93.50 284 GLN A CA 1
ATOM 2275 C C . GLN A 1 284 ? -9.695 9.543 -1.995 1.00 93.50 284 GLN A C 1
ATOM 2277 O O . GLN A 1 284 ? -10.391 9.528 -0.979 1.00 93.50 284 GLN A O 1
ATOM 2282 N N . PHE A 1 285 ? -8.745 8.627 -2.212 1.00 87.06 285 PHE A N 1
ATOM 2283 C CA . PHE A 1 285 ? -8.460 7.551 -1.261 1.00 87.06 285 PHE A CA 1
ATOM 2284 C C . PHE A 1 285 ? -8.037 8.084 0.106 1.00 87.06 285 PHE A C 1
ATOM 2286 O O . PHE A 1 285 ? -8.483 7.559 1.122 1.00 87.06 285 PHE A O 1
ATOM 2293 N N . THR A 1 286 ? -7.223 9.139 0.145 1.00 91.31 286 THR A N 1
ATOM 2294 C CA . THR A 1 286 ? -6.766 9.743 1.403 1.00 91.31 286 THR A CA 1
ATOM 2295 C C . THR A 1 286 ? -7.942 10.296 2.202 1.00 91.31 286 THR A C 1
ATOM 2297 O O . THR A 1 286 ? -8.077 9.984 3.383 1.00 91.31 286 THR A O 1
ATOM 2300 N N . VAL A 1 287 ? -8.845 11.031 1.549 1.00 92.12 287 VAL A N 1
ATOM 2301 C CA . VAL A 1 287 ? -10.059 11.554 2.191 1.00 92.12 287 VAL A CA 1
ATOM 2302 C C . VAL A 1 287 ? -10.934 10.416 2.728 1.00 92.12 287 VAL A C 1
ATOM 2304 O O . VAL A 1 287 ? -11.329 10.450 3.893 1.00 92.12 287 VAL A O 1
ATOM 2307 N N . MET A 1 288 ? -11.183 9.369 1.932 1.00 90.75 288 MET A N 1
ATOM 2308 C CA . MET A 1 288 ? -11.970 8.215 2.392 1.00 90.75 288 MET A CA 1
ATOM 2309 C C . MET A 1 288 ? -11.318 7.491 3.580 1.00 90.75 288 MET A C 1
ATOM 2311 O O . MET A 1 288 ? -12.013 7.081 4.509 1.00 90.75 288 MET A O 1
ATOM 2315 N N . LEU A 1 289 ? -9.991 7.335 3.574 1.00 89.56 289 LEU A N 1
ATOM 2316 C CA . LEU A 1 289 ? -9.249 6.706 4.670 1.00 89.56 289 LEU A CA 1
ATOM 2317 C C . LEU A 1 289 ? -9.326 7.531 5.960 1.00 89.56 289 LEU A C 1
ATOM 2319 O O . LEU A 1 289 ? -9.499 6.966 7.040 1.00 89.56 289 LEU A O 1
ATOM 2323 N N . GLU A 1 290 ? -9.236 8.858 5.867 1.00 91.44 290 GLU A N 1
ATOM 2324 C CA . GLU A 1 290 ? -9.417 9.745 7.019 1.00 91.44 290 GLU A CA 1
ATOM 2325 C C . GLU A 1 290 ? -10.838 9.665 7.592 1.00 91.44 290 GLU A C 1
ATOM 2327 O O . GLU A 1 290 ? -11.017 9.641 8.813 1.00 91.44 290 GLU A O 1
ATOM 2332 N N . GLU A 1 291 ? -11.857 9.622 6.733 1.00 93.06 291 GLU A N 1
ATOM 2333 C CA . GLU A 1 291 ? -13.251 9.463 7.152 1.00 93.06 291 GLU A CA 1
ATOM 2334 C C . GLU A 1 291 ? -13.496 8.115 7.834 1.00 93.06 291 GLU A C 1
ATOM 2336 O O . GLU A 1 291 ? -14.132 8.062 8.889 1.00 93.06 291 GLU A O 1
ATOM 2341 N N . GLU A 1 292 ? -12.958 7.033 7.275 1.00 89.38 292 GLU A N 1
ATOM 2342 C CA . GLU A 1 292 ? -13.046 5.694 7.856 1.00 89.38 292 GLU A CA 1
ATOM 2343 C C . GLU A 1 292 ? -12.316 5.616 9.204 1.00 89.38 292 GLU A C 1
ATOM 2345 O O . GLU A 1 292 ? -12.851 5.064 10.167 1.00 89.38 292 GLU A O 1
ATOM 2350 N N . SER A 1 293 ? -11.139 6.239 9.320 1.00 88.06 293 SER A N 1
ATOM 2351 C CA . SER A 1 293 ? -10.402 6.354 10.585 1.00 88.06 293 SER A CA 1
ATOM 235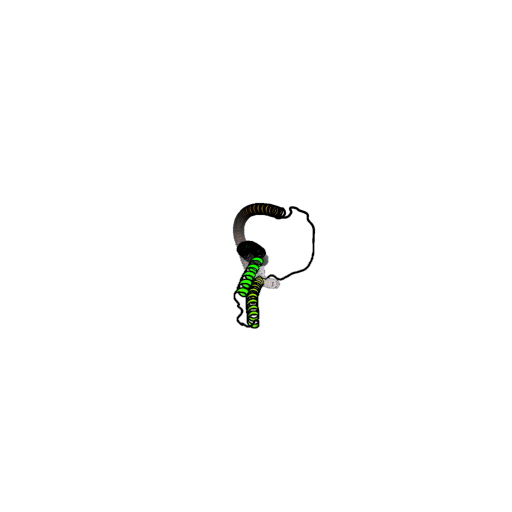2 C C . SER A 1 293 ? -11.235 7.064 11.662 1.00 88.06 293 SER A C 1
ATOM 2354 O O . SER A 1 293 ? -11.400 6.548 12.770 1.00 88.06 293 SER A O 1
ATOM 2356 N N . LYS A 1 294 ? -11.871 8.194 11.319 1.00 94.00 294 LYS A N 1
ATOM 2357 C CA . LYS A 1 294 ? -12.786 8.913 12.226 1.00 94.00 294 LYS A CA 1
ATOM 2358 C C . LYS A 1 294 ? -13.999 8.065 12.614 1.00 94.00 294 LYS A C 1
ATOM 2360 O O . LYS A 1 294 ? -14.387 8.060 13.782 1.00 94.00 294 LYS A O 1
ATOM 2365 N N . ARG A 1 295 ? -14.604 7.344 11.661 1.00 94.56 295 ARG A N 1
ATOM 2366 C CA . ARG A 1 295 ? -15.740 6.447 11.935 1.00 94.56 295 ARG A CA 1
ATOM 2367 C C . ARG A 1 295 ? -15.359 5.326 12.894 1.00 94.56 295 ARG A C 1
ATOM 2369 O O . ARG A 1 295 ? -16.106 5.083 13.840 1.00 94.56 295 ARG A O 1
ATOM 2376 N N . ARG A 1 296 ? -14.215 4.672 12.679 1.00 89.81 296 ARG A N 1
ATOM 2377 C CA . ARG A 1 296 ? -13.719 3.606 13.563 1.00 89.81 296 ARG A CA 1
ATOM 2378 C C . ARG A 1 296 ? -13.466 4.120 14.970 1.00 89.81 296 ARG A C 1
ATOM 2380 O O . ARG A 1 296 ? -14.008 3.540 15.902 1.00 89.81 296 ARG A O 1
ATOM 2387 N N . ALA A 1 297 ? -12.761 5.244 15.107 1.00 89.50 297 ALA A N 1
ATOM 2388 C CA . ALA A 1 297 ? -12.509 5.862 16.407 1.00 89.50 297 ALA A CA 1
ATOM 2389 C C . ALA A 1 297 ? -13.815 6.168 17.162 1.00 89.50 297 ALA A C 1
ATOM 2391 O O . ALA A 1 297 ? -13.928 5.889 18.352 1.00 89.50 297 ALA A O 1
ATOM 2392 N N . PHE A 1 298 ? -14.838 6.678 16.466 1.00 94.31 298 PHE A N 1
ATOM 2393 C CA . PHE A 1 298 ? -16.145 6.940 17.075 1.00 94.31 298 PHE A CA 1
ATOM 2394 C C . PHE A 1 298 ? -16.857 5.659 17.542 1.00 94.31 298 PHE A C 1
ATOM 2396 O O . PHE A 1 298 ? -17.417 5.623 18.638 1.00 94.31 298 PHE A O 1
ATOM 2403 N N . VAL A 1 299 ? -16.857 4.604 16.720 1.00 90.88 299 VAL A N 1
ATOM 2404 C CA . VAL A 1 299 ? -17.489 3.316 17.061 1.00 90.88 299 VAL A CA 1
ATOM 2405 C C . VAL A 1 299 ? -16.768 2.631 18.221 1.00 90.88 299 VAL A C 1
ATOM 2407 O O . VAL A 1 299 ? -17.420 2.088 19.115 1.00 90.88 299 VAL A O 1
ATOM 2410 N N . GLU A 1 300 ? -15.439 2.672 18.225 1.00 89.25 300 GLU A N 1
ATOM 2411 C CA . GLU A 1 300 ? -14.604 2.140 19.299 1.00 89.25 300 GLU A CA 1
ATOM 2412 C C . GLU A 1 300 ? -14.883 2.872 20.613 1.00 89.25 300 GLU A C 1
ATOM 2414 O O . GLU A 1 300 ? -15.220 2.239 21.612 1.00 89.25 300 GLU A O 1
ATOM 2419 N N . GLU A 1 301 ? -14.876 4.205 20.597 1.00 94.50 301 GLU A N 1
ATOM 2420 C CA . GLU A 1 301 ? -15.168 5.014 21.779 1.00 94.50 301 GLU A CA 1
ATOM 2421 C C . GLU A 1 301 ? -16.589 4.759 22.314 1.00 94.50 301 GLU A C 1
ATOM 2423 O O . GLU A 1 301 ? -16.796 4.629 23.521 1.00 94.50 301 GLU A O 1
ATOM 2428 N N . ALA A 1 302 ? -17.586 4.630 21.433 1.00 92.69 302 ALA A N 1
ATOM 2429 C CA . ALA A 1 302 ? -18.946 4.262 21.827 1.00 92.69 302 ALA A CA 1
ATOM 2430 C C . ALA A 1 302 ? -19.020 2.855 22.450 1.00 92.69 302 ALA A C 1
ATOM 2432 O O . ALA A 1 302 ? -19.786 2.633 23.392 1.00 92.69 302 ALA A O 1
ATOM 2433 N N . SER A 1 303 ? -18.221 1.913 21.947 1.00 89.69 303 SER A N 1
ATOM 2434 C CA . SER A 1 303 ? -18.151 0.544 22.467 1.00 89.69 303 SER A CA 1
ATOM 2435 C C . SER A 1 303 ? -17.484 0.500 23.842 1.00 89.69 303 SER A C 1
ATOM 2437 O O . SER A 1 303 ? -18.015 -0.146 24.745 1.00 89.69 303 SER A O 1
ATOM 2439 N N . ILE A 1 304 ? -16.389 1.243 24.033 1.00 91.06 304 ILE A N 1
ATOM 2440 C CA . ILE A 1 304 ? -15.705 1.390 25.326 1.00 91.06 304 ILE A CA 1
ATOM 2441 C C . ILE A 1 304 ? -16.661 1.973 26.368 1.00 91.06 304 ILE A C 1
ATOM 2443 O O . ILE A 1 304 ? -16.877 1.348 27.405 1.00 91.06 304 ILE A O 1
ATOM 2447 N N . ARG A 1 305 ? -17.328 3.096 26.061 1.00 94.50 305 ARG A N 1
ATOM 2448 C CA . ARG A 1 305 ? -18.315 3.706 26.971 1.00 94.50 305 ARG A CA 1
ATOM 2449 C C . ARG A 1 305 ? -19.422 2.729 27.365 1.00 94.50 305 ARG A C 1
ATOM 2451 O O . ARG A 1 305 ? -19.821 2.670 28.521 1.00 94.50 305 ARG A O 1
ATOM 2458 N N . ARG A 1 306 ? -19.910 1.919 26.419 1.00 94.69 306 ARG A N 1
ATOM 2459 C CA . ARG A 1 306 ? -20.937 0.908 26.706 1.00 94.69 306 ARG A CA 1
ATOM 2460 C C . ARG A 1 306 ? -20.437 -0.172 27.669 1.00 94.69 306 ARG A C 1
ATOM 2462 O O . ARG A 1 306 ? -21.218 -0.646 28.493 1.00 94.69 306 ARG A O 1
ATOM 2469 N N . VAL A 1 307 ? -19.174 -0.582 27.555 1.00 92.88 307 VAL A N 1
ATOM 2470 C CA . VAL A 1 307 ? -18.558 -1.524 28.501 1.00 92.88 307 VAL A CA 1
ATOM 2471 C C . VAL A 1 307 ? -18.463 -0.887 29.886 1.00 92.88 307 VAL A C 1
ATOM 2473 O O . VAL A 1 307 ? -18.900 -1.515 30.845 1.00 92.88 307 VAL A O 1
ATOM 2476 N N . GLU A 1 308 ? -17.995 0.359 29.987 1.00 94.19 308 GLU A N 1
ATOM 2477 C CA . GLU A 1 308 ? -17.913 1.102 31.256 1.00 94.19 308 GLU A CA 1
ATOM 2478 C C . GLU A 1 308 ? -19.290 1.250 31.928 1.00 94.19 308 GLU A C 1
ATOM 2480 O O . GLU A 1 308 ? -19.443 0.974 33.120 1.00 94.19 308 GLU A O 1
ATOM 2485 N N . ASP A 1 309 ? -20.325 1.597 31.157 1.00 96.31 309 ASP A N 1
ATOM 2486 C CA . ASP A 1 309 ? -21.702 1.698 31.651 1.00 96.31 309 ASP A CA 1
ATOM 2487 C C . ASP A 1 309 ? -22.224 0.353 32.177 1.00 96.31 309 ASP A C 1
ATOM 2489 O O . ASP A 1 309 ? -22.889 0.295 33.217 1.00 96.31 309 ASP A O 1
ATOM 2493 N N . LEU A 1 310 ? -21.938 -0.746 31.469 1.00 94.00 310 LEU A N 1
ATOM 2494 C CA . LEU A 1 310 ? -22.320 -2.090 31.903 1.00 94.00 310 LEU A CA 1
ATOM 2495 C C . LEU A 1 310 ? -21.553 -2.517 33.159 1.00 94.00 310 LEU A C 1
ATOM 2497 O O . LEU A 1 310 ? -22.150 -3.117 34.052 1.00 94.00 310 LEU A O 1
ATOM 2501 N N . GLU A 1 311 ? -20.264 -2.194 33.263 1.00 93.50 311 GLU A N 1
ATOM 2502 C CA . GLU A 1 311 ? -19.457 -2.450 34.461 1.00 93.50 311 GLU A CA 1
ATOM 2503 C C . GLU A 1 311 ? -20.020 -1.716 35.680 1.00 93.50 311 GLU A C 1
ATOM 2505 O O . GLU A 1 311 ? -20.214 -2.329 36.734 1.00 93.50 311 GLU A O 1
ATOM 2510 N N . LEU A 1 312 ? -20.388 -0.444 35.514 1.00 96.75 312 LEU A N 1
ATOM 2511 C CA . LEU A 1 312 ? -21.012 0.349 36.568 1.00 96.75 312 LEU A CA 1
ATOM 2512 C C . LEU A 1 312 ? -22.381 -0.220 36.980 1.00 96.75 312 LEU A C 1
ATOM 2514 O O . LEU A 1 312 ? -22.699 -0.297 38.169 1.00 96.75 312 LEU A O 1
ATOM 2518 N N . GLN A 1 313 ? -23.199 -0.654 36.016 1.00 94.88 313 GLN A N 1
ATOM 2519 C CA . GLN A 1 313 ? -24.486 -1.295 36.305 1.00 94.88 313 GLN A CA 1
ATOM 2520 C C . GLN A 1 313 ? -24.320 -2.617 37.062 1.00 94.88 313 GLN A C 1
ATOM 2522 O O . GLN A 1 313 ? -25.062 -2.873 38.012 1.00 94.88 313 GLN A O 1
ATOM 2527 N N . VAL A 1 314 ? -23.345 -3.446 36.673 1.00 93.94 314 VAL A N 1
ATOM 2528 C CA . VAL A 1 314 ? -23.017 -4.689 37.386 1.00 93.94 314 VAL A CA 1
ATOM 2529 C C . VAL A 1 314 ? -22.615 -4.382 38.825 1.00 93.94 314 VAL A C 1
ATOM 2531 O O . VAL A 1 314 ? -23.141 -5.022 39.736 1.00 93.94 314 VAL A O 1
ATOM 2534 N N . GLN A 1 315 ? -21.744 -3.394 39.044 1.00 94.88 315 GLN A N 1
ATOM 2535 C CA . GLN A 1 315 ? -21.303 -3.008 40.384 1.00 94.88 315 GLN A CA 1
ATOM 2536 C C . GLN A 1 315 ? -22.476 -2.543 41.263 1.00 94.88 315 GLN A C 1
ATOM 2538 O O . GLN A 1 315 ? -22.641 -3.027 42.383 1.00 94.88 315 GLN A O 1
ATOM 2543 N N . ASN A 1 316 ? -23.342 -1.671 40.741 1.00 94.00 316 ASN A N 1
ATOM 2544 C CA . ASN A 1 316 ? -24.513 -1.183 41.474 1.00 94.00 316 ASN A CA 1
ATOM 2545 C C . ASN A 1 316 ? -25.473 -2.318 41.870 1.00 94.00 316 ASN A C 1
ATOM 2547 O O . ASN A 1 316 ? -25.971 -2.355 42.998 1.00 94.00 316 ASN A O 1
ATOM 2551 N N . GLU A 1 317 ? -25.734 -3.270 40.969 1.00 91.19 317 GLU A N 1
ATOM 2552 C CA . GLU A 1 317 ? -26.601 -4.415 41.276 1.00 91.19 317 GLU A CA 1
ATOM 2553 C C . GLU A 1 317 ? -25.938 -5.414 42.239 1.00 91.19 317 GLU A C 1
ATOM 2555 O O . GLU A 1 317 ? -26.625 -5.995 43.082 1.00 91.19 317 GLU A O 1
ATOM 2560 N N . GLN A 1 318 ? -24.609 -5.561 42.208 1.00 92.06 318 GLN A N 1
ATOM 2561 C CA . GLN A 1 318 ? -23.871 -6.320 43.225 1.00 92.06 318 GLN A CA 1
ATOM 2562 C C . GLN A 1 318 ? -24.001 -5.681 44.613 1.00 92.06 318 GLN A C 1
ATOM 2564 O O . GLN A 1 318 ? -24.286 -6.375 45.590 1.00 92.06 318 GLN A O 1
ATOM 2569 N N . GLU A 1 319 ? -23.850 -4.359 44.720 1.00 94.25 319 GLU A N 1
ATOM 2570 C CA . GLU A 1 319 ? -24.025 -3.629 45.981 1.00 94.25 319 GLU A CA 1
ATOM 2571 C C . GLU A 1 319 ? -25.467 -3.722 46.505 1.00 94.25 319 GLU A C 1
ATOM 2573 O O . GLU A 1 319 ? -25.702 -3.895 47.712 1.00 94.25 319 GLU A O 1
ATOM 2578 N N . ARG A 1 320 ? -26.447 -3.664 45.596 1.00 92.31 320 ARG A N 1
ATOM 2579 C CA . ARG A 1 320 ? -27.869 -3.833 45.911 1.00 92.31 320 ARG A CA 1
ATOM 2580 C C . ARG A 1 320 ? -28.169 -5.239 46.424 1.00 92.31 320 ARG A C 1
ATOM 2582 O O . ARG A 1 320 ? -28.795 -5.362 47.479 1.00 92.31 320 ARG A O 1
ATOM 2589 N N . SER A 1 321 ? -27.684 -6.274 45.738 1.00 91.00 321 SER A N 1
ATOM 2590 C CA . SER A 1 321 ? -27.776 -7.672 46.181 1.00 91.00 321 SER A CA 1
ATOM 2591 C C . SER A 1 321 ? -27.130 -7.856 47.559 1.00 91.00 321 SER A C 1
ATOM 2593 O O . SER A 1 321 ? -27.778 -8.332 48.493 1.00 91.00 321 SER A O 1
ATOM 2595 N N . ALA A 1 322 ? -25.901 -7.366 47.754 1.00 92.12 322 ALA A N 1
ATOM 2596 C CA . ALA A 1 322 ? -25.191 -7.463 49.030 1.00 92.12 322 ALA A CA 1
ATOM 2597 C C . ALA A 1 322 ? -25.939 -6.763 50.180 1.00 92.12 322 ALA A C 1
ATOM 2599 O O . ALA A 1 322 ? -25.895 -7.197 51.336 1.00 92.12 322 ALA A O 1
ATOM 2600 N N . THR A 1 323 ? -26.638 -5.667 49.886 1.00 93.81 323 THR A N 1
ATOM 2601 C CA . THR A 1 323 ? -27.483 -4.964 50.858 1.00 93.81 323 THR A CA 1
ATOM 2602 C C . THR A 1 323 ? -28.768 -5.736 51.160 1.00 93.81 323 THR A C 1
ATOM 2604 O O . THR A 1 323 ? -29.134 -5.872 52.330 1.00 93.81 323 THR A O 1
ATOM 2607 N N . ALA A 1 324 ? -29.435 -6.283 50.141 1.00 91.50 324 ALA A N 1
ATOM 2608 C CA . ALA A 1 324 ? -30.625 -7.116 50.304 1.00 91.50 324 ALA A CA 1
ATOM 2609 C C . ALA A 1 324 ? -30.318 -8.397 51.098 1.00 91.50 324 ALA A C 1
ATOM 2611 O O . ALA A 1 324 ? -31.070 -8.753 52.003 1.00 91.50 324 ALA A O 1
ATOM 2612 N N . MET A 1 325 ? -29.166 -9.026 50.850 1.00 92.94 325 MET A N 1
ATOM 2613 C CA . MET A 1 325 ? -28.687 -10.200 51.581 1.00 92.94 325 MET A CA 1
ATOM 2614 C C . MET A 1 325 ? -28.499 -9.901 53.072 1.00 92.94 325 MET A C 1
ATOM 2616 O O . MET A 1 325 ? -28.970 -10.660 53.918 1.00 92.94 325 MET A O 1
ATOM 2620 N N . ARG A 1 326 ? -27.867 -8.769 53.418 1.00 94.25 326 ARG A N 1
ATOM 2621 C CA . ARG A 1 326 ? -27.716 -8.340 54.820 1.00 94.25 326 ARG A CA 1
ATOM 2622 C C . ARG A 1 326 ? -29.072 -8.152 55.503 1.00 94.25 326 ARG A C 1
ATOM 2624 O O . ARG A 1 326 ? -29.302 -8.712 56.572 1.00 94.25 326 ARG A O 1
ATOM 2631 N N . ARG A 1 327 ? -30.008 -7.452 54.852 1.00 92.44 327 ARG A N 1
ATOM 2632 C CA . ARG A 1 327 ? -31.379 -7.268 55.367 1.00 92.44 327 ARG A CA 1
ATOM 2633 C C . ARG A 1 327 ? -32.114 -8.597 55.534 1.00 92.44 327 ARG A C 1
ATOM 2635 O O . ARG A 1 327 ? -32.807 -8.794 56.530 1.00 92.44 327 ARG A O 1
ATOM 2642 N N . PHE A 1 328 ? -31.961 -9.511 54.577 1.00 92.56 328 PHE A N 1
ATOM 2643 C CA . PHE A 1 328 ? -32.565 -10.838 54.635 1.00 92.56 328 PHE A CA 1
ATOM 2644 C C . PHE A 1 328 ? -32.055 -11.608 55.855 1.00 92.56 328 PHE A C 1
ATOM 2646 O O . PHE A 1 328 ? -32.854 -12.152 56.616 1.00 92.56 328 PHE A O 1
ATOM 2653 N N . GLN A 1 329 ? -30.738 -11.605 56.082 1.00 93.31 329 GLN A N 1
ATOM 2654 C CA . GLN A 1 329 ? -30.114 -12.242 57.242 1.00 93.31 329 GLN A CA 1
ATOM 2655 C C . GLN A 1 329 ? -30.628 -11.648 58.561 1.00 93.31 329 GLN A C 1
ATOM 2657 O O . GLN A 1 329 ? -31.023 -12.401 59.448 1.00 93.31 329 GLN A O 1
ATOM 2662 N N . GLU A 1 330 ? -30.707 -10.320 58.678 1.00 93.38 330 GLU A N 1
ATOM 2663 C CA . GLU A 1 330 ? -31.224 -9.641 59.874 1.00 93.38 330 GLU A CA 1
ATOM 2664 C C . GLU A 1 330 ? -32.683 -10.014 60.183 1.00 93.38 330 GLU A C 1
ATOM 2666 O O . GLU A 1 330 ? -33.012 -10.389 61.313 1.00 93.38 330 GLU A O 1
ATOM 2671 N N . VAL A 1 331 ? -33.565 -9.948 59.179 1.00 93.12 331 VAL A N 1
ATOM 2672 C CA . VAL A 1 331 ? -34.988 -10.294 59.333 1.00 93.12 331 VAL A CA 1
ATOM 2673 C C . VAL A 1 331 ? -35.157 -11.778 59.656 1.00 93.12 331 VAL A C 1
ATOM 2675 O O . VAL A 1 331 ? -35.980 -12.131 60.502 1.00 93.12 331 VAL A O 1
ATOM 2678 N N . ASN A 1 332 ? -34.354 -12.647 59.041 1.00 91.56 332 ASN A N 1
ATOM 2679 C CA . ASN A 1 332 ? -34.369 -14.081 59.306 1.00 91.56 332 ASN A CA 1
ATOM 2680 C C . ASN A 1 332 ? -33.924 -14.403 60.742 1.00 91.56 332 ASN A C 1
ATOM 2682 O O . ASN A 1 332 ? -34.578 -15.184 61.429 1.00 91.56 332 ASN A O 1
ATOM 2686 N N . GLU A 1 333 ? -32.865 -13.766 61.246 1.00 94.00 333 GLU A N 1
ATOM 2687 C CA . GLU A 1 333 ? -32.434 -13.940 62.639 1.00 94.00 333 GLU A CA 1
ATOM 2688 C C . GLU A 1 333 ? -33.485 -13.438 63.642 1.00 94.00 333 GLU A C 1
ATOM 2690 O O . GLU A 1 333 ? -33.733 -14.083 64.665 1.00 94.00 333 GLU A O 1
ATOM 2695 N N . LEU A 1 334 ? -34.168 -12.326 63.348 1.00 93.75 334 LEU A N 1
ATOM 2696 C CA . LEU A 1 334 ? -35.294 -11.846 64.157 1.00 93.75 334 LEU A CA 1
ATOM 2697 C C . LEU A 1 334 ? -36.477 -12.825 64.144 1.00 93.75 334 LEU A C 1
ATOM 2699 O O . LEU A 1 334 ? -37.040 -13.116 65.202 1.00 93.75 334 LEU A O 1
ATOM 2703 N N . ALA A 1 335 ? -36.821 -13.372 62.976 1.00 91.31 335 ALA A N 1
ATOM 2704 C CA . ALA A 1 335 ? -37.875 -14.373 62.834 1.00 91.31 335 ALA A CA 1
ATOM 2705 C C . ALA A 1 335 ? -37.543 -15.662 63.606 1.00 91.31 335 ALA A C 1
ATOM 2707 O O . ALA A 1 335 ? -38.397 -16.189 64.323 1.00 91.31 335 ALA A O 1
ATOM 2708 N N . LYS A 1 336 ? -36.287 -16.132 63.553 1.00 91.75 336 LYS A N 1
ATOM 2709 C CA . LYS A 1 336 ? -35.809 -17.268 64.360 1.00 91.75 336 LYS A CA 1
ATOM 2710 C C . LYS A 1 336 ? -35.950 -16.991 65.855 1.00 91.75 336 LYS A C 1
ATOM 2712 O O . LYS A 1 336 ? -36.508 -17.819 66.575 1.00 91.75 336 LYS A O 1
ATOM 2717 N N . LYS A 1 337 ? -35.503 -15.821 66.330 1.00 92.25 337 LYS A N 1
ATOM 2718 C CA . LYS A 1 337 ? -35.646 -15.424 67.742 1.00 92.25 337 LYS A CA 1
ATOM 2719 C C . LYS A 1 337 ? -37.112 -1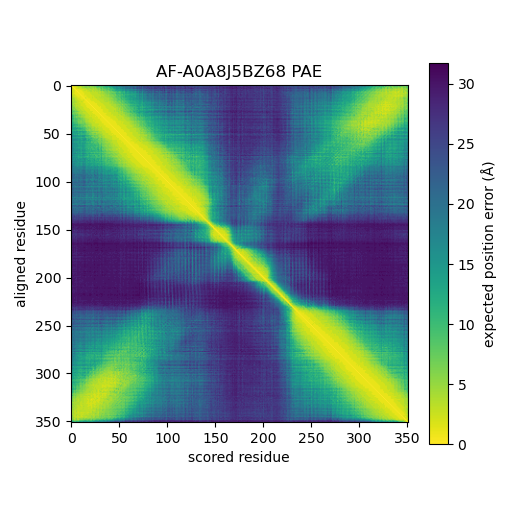5.450 68.174 1.00 92.25 337 LYS A C 1
ATOM 2721 O O . LYS A 1 337 ? -37.438 -16.134 69.145 1.00 92.25 337 LYS A O 1
ATOM 2726 N N . GLN A 1 338 ? -38.007 -14.811 67.420 1.00 91.19 338 GLN A N 1
ATOM 2727 C CA . GLN A 1 338 ? -39.441 -14.830 67.722 1.00 91.19 338 GLN A CA 1
ATOM 2728 C C . GLN A 1 338 ? -40.045 -16.238 67.701 1.00 91.19 338 GLN A C 1
ATOM 2730 O O . GLN A 1 338 ? -40.813 -16.579 68.598 1.00 91.19 338 GLN A O 1
ATOM 2735 N N . SER A 1 339 ? -39.664 -17.084 66.741 1.00 91.50 339 SER A N 1
ATOM 2736 C CA . SER A 1 339 ? -40.113 -18.480 66.673 1.00 91.50 339 SER A CA 1
ATOM 2737 C C . SER A 1 339 ? -39.738 -19.265 67.937 1.00 91.50 339 SER A C 1
ATOM 2739 O O . SER A 1 339 ? -40.572 -19.978 68.508 1.00 91.50 339 SER A O 1
ATOM 2741 N N . THR A 1 340 ? -38.512 -19.084 68.447 1.00 92.00 340 THR A N 1
ATOM 2742 C CA . THR A 1 340 ? -38.095 -19.724 69.705 1.00 92.00 340 THR A CA 1
ATOM 2743 C C . THR A 1 340 ? -38.883 -19.217 70.913 1.00 92.00 340 THR A C 1
ATOM 2745 O O . THR A 1 340 ? -39.211 -20.007 71.797 1.00 92.00 340 THR A O 1
ATOM 2748 N N . GLU A 1 341 ? -39.224 -17.927 70.963 1.00 90.44 341 GLU A N 1
ATOM 2749 C CA . GLU A 1 341 ? -40.024 -17.344 72.044 1.00 90.44 341 GLU A CA 1
ATOM 2750 C C . GLU A 1 341 ? -41.478 -17.817 72.019 1.00 90.44 341 GLU A C 1
ATOM 2752 O O . GLU A 1 341 ? -42.000 -18.209 73.062 1.00 90.44 341 GLU A O 1
ATOM 2757 N N . ILE A 1 342 ? -42.111 -17.841 70.842 1.00 91.06 342 ILE A N 1
ATOM 2758 C CA . ILE A 1 342 ? -43.457 -18.401 70.652 1.00 91.06 342 ILE A CA 1
ATOM 2759 C C . ILE A 1 342 ? -43.468 -19.870 71.085 1.00 91.06 342 ILE A C 1
ATOM 2761 O O . ILE A 1 342 ? -44.341 -20.282 71.842 1.00 91.06 342 ILE A O 1
ATOM 2765 N N . SER A 1 343 ? -42.449 -20.646 70.704 1.00 89.62 343 SER A N 1
ATOM 2766 C CA . SER A 1 343 ? -42.317 -22.054 71.105 1.00 89.62 343 SER A CA 1
ATOM 2767 C C . SER A 1 343 ? -42.131 -22.247 72.616 1.00 89.62 343 SER A C 1
ATOM 2769 O O . SER A 1 343 ? -42.500 -23.289 73.157 1.00 89.62 343 SER A O 1
ATOM 2771 N N . LYS A 1 344 ? -41.525 -21.282 73.322 1.00 90.69 344 LYS A N 1
ATOM 2772 C CA . LYS A 1 344 ? -41.412 -21.305 74.793 1.00 90.69 344 LYS A CA 1
ATOM 2773 C C . LYS A 1 344 ? -42.747 -20.970 75.456 1.00 90.69 344 LYS A C 1
ATOM 2775 O O . LYS A 1 344 ? -43.163 -21.686 76.356 1.00 90.69 344 LYS A O 1
ATOM 2780 N N . LEU A 1 345 ? -43.415 -19.914 74.995 1.00 88.69 345 LEU A N 1
ATOM 2781 C CA . LEU A 1 345 ? -44.709 -19.485 75.526 1.00 88.69 345 LEU A CA 1
ATOM 2782 C C . LEU A 1 345 ? -45.812 -20.520 75.268 1.00 88.69 345 LEU A C 1
ATOM 2784 O O . LEU A 1 345 ? -46.615 -20.778 76.155 1.00 88.69 345 LEU A O 1
ATOM 2788 N N . LYS A 1 346 ? -45.805 -21.169 74.097 1.00 88.81 346 LYS A N 1
ATOM 2789 C CA . LYS A 1 346 ? -46.719 -22.270 73.775 1.00 88.81 346 LYS A CA 1
ATOM 2790 C C . LYS A 1 346 ? -46.556 -23.434 74.756 1.00 88.81 346 LYS A C 1
ATOM 2792 O O . LYS A 1 346 ? -47.533 -23.858 75.357 1.00 88.81 346 LYS A O 1
ATOM 2797 N N . ARG A 1 347 ? -45.314 -23.874 74.994 1.00 89.56 347 ARG A N 1
ATOM 2798 C CA . ARG A 1 347 ? -45.010 -24.915 75.992 1.00 89.56 347 ARG A CA 1
ATOM 2799 C C . ARG A 1 347 ? -45.429 -24.525 77.411 1.00 89.56 347 ARG A C 1
ATOM 2801 O O . ARG A 1 347 ? -45.821 -25.393 78.172 1.00 89.56 347 ARG A O 1
ATOM 2808 N N . ALA A 1 348 ? -45.349 -23.243 77.769 1.00 85.12 348 ALA A N 1
ATOM 2809 C CA . ALA A 1 348 ? -45.758 -22.749 79.084 1.00 85.12 348 ALA A CA 1
ATOM 2810 C C . ALA A 1 348 ? -47.285 -22.695 79.293 1.00 85.12 348 ALA A C 1
ATOM 2812 O O . ALA A 1 348 ? -47.709 -22.554 80.432 1.00 85.12 348 ALA A O 1
ATOM 2813 N N . LEU A 1 349 ? -48.087 -22.776 78.224 1.00 82.75 349 LEU A N 1
ATOM 2814 C CA . LEU A 1 349 ? -49.554 -22.876 78.280 1.00 82.75 349 LEU A CA 1
ATOM 2815 C C . LEU A 1 349 ? -50.073 -24.316 78.151 1.00 82.75 349 LEU A C 1
ATOM 2817 O O . LEU A 1 349 ? -51.250 -24.557 78.397 1.00 82.75 349 LEU A O 1
ATOM 2821 N N . GLU A 1 350 ? -49.225 -25.253 77.716 1.00 77.81 350 GLU A N 1
ATOM 2822 C CA . GLU A 1 350 ? -49.522 -26.695 77.665 1.00 77.81 350 GLU A CA 1
ATOM 2823 C C . GLU A 1 350 ? -49.288 -27.392 79.027 1.00 77.81 350 GLU A C 1
ATOM 2825 O O . GLU A 1 350 ? -49.610 -28.573 79.168 1.00 77.81 350 GLU A O 1
ATOM 2830 N N . VAL A 1 351 ? -48.745 -26.662 80.013 1.00 56.03 351 VAL A N 1
ATOM 2831 C CA . VAL A 1 351 ? -48.597 -27.029 81.438 1.00 56.03 351 VAL A CA 1
ATOM 2832 C C . VAL A 1 351 ? -49.689 -26.333 82.237 1.00 56.03 351 VAL A C 1
ATOM 2834 O O . VAL A 1 351 ? -50.274 -26.999 83.121 1.00 56.03 351 VAL A O 1
#

Sequence (351 aa):
MAEQVQSLELKLAGAEKLNDKLKIVSNELVQADSQCLRLMRELKNTKEELIKSDLQRENHEAVILDLQCEIESLKLEITALEQRYVEDERLGQQLAEEKTRTDECFVTLQIQLKEKQHVISCLEDENTALRERMILFHEHANQSPNDVKLDKYLRYYSKIMTQMLLPGDLDEALVQSTWKHVRGVVACTAYYASVCAMHVLRRLGMGIFQHCLPSSGNVVPSIAKQTATSQDEIVKDEIEKMAKQIHESGLLVKQLKEELKEVKLKANEEAEDLTQEMAELRYQFTVMLEEESKRRAFVEEASIRRVEDLELQVQNEQERSATAMRRFQEVNELAKKQSTEISKLKRALEV

Mean predicted aligned error: 18.3 Å

Foldseek 3Di:
DVVLVVVLVVLVVVLVVLVVVLVVLVVLLVVLVVQLVVLVVVLVVLVVVVVVVVVVVVVVVVVVVVVVVVVVVVVVVVVVVVVVVVVVVVVVVVVVVVVVVVVVVVVVVVVVVVVVVVVVVVVVVVVVVVVVVVVVVVVVVVVPVPVVVVVVVVVVVVVVVVVVDDPDDDDPVVVVVVVVVVVVVVVVVVVVVVVVVVVVVVVVDDDDDDDDDDDDDDDDDDDPPPPVVVVVVVVVVVVVVVVVVVVVVVVVVVVVVVVVVVVVVVVVVVVVVVVVVVVVVVVVVVVVVVVVVVVVVVVVVVSVVVSVVSVVVSVVSVVSSVVSVVSSVVSVVVSVVSVVVSVVSVVVVVD

Secondary structure (DSSP, 8-state):
-HHHHHHHHHHHHHHHHHHHHHHHHHHHHHHHHHHHHHHHHHHHHHHHHHHHHHHHHHHHHHHHHHHHHHHHHHHHHHHHHHHHHHHHHHHHHHHHHHHHHHHHHHHHHHHHHHHHHHHHHHHHHHHHHHHHHHHHHHHHHHHSTHHHHHHHHHHHHHHHHHHHS-SS---HHHHHHHHHHHHHHHHHHHHHHHHHHHHHHHHTT------------------TTTSHHHHHHHHHHHHHHHHHHHHHHHHHHHHHHHHHHHHHHHHHHHHHHHHHHHHHHHHHHHHHHHHHHHHHHHHHHHHHHHHHHHHHHHHHHHHHHHHHHHHHHHHHHHHHHHHHHHHHHHHHH--

Organism: Zingiber officinale (NCBI:txid94328)

Nearest PDB structures (foldseek):
  7zr1-assembly1_D  TM=2.329E-01  e=1.004E+00  Thermochaetoides thermophila